Protein AF-A0A3M1JM83-F1 (afdb_monomer_lite)

Foldseek 3Di:
DDDDDDDDDDDDDPDDPDDDPDPVVVVVVVVVVVVVVVVVVVVVVVVVVVVVVVLVVVLVVLVVVLVVLVVVLVVCVVPPDPPVNVVSVVVNVVSVVVNVVSVPDDPPPPDDQAQKWKDFQVDQAIAGPPDPVVVVHPPVGIDIDRHPVVCVVVRHDYDCRRCVVAAQFKAFQVQLETARCPDPVVVVHDPVRIDTDRHPVVSVVVVHHYDPVRDDD

Structure (mmCIF, N/CA/C/O backbone):
data_AF-A0A3M1JM83-F1
#
_entry.id   AF-A0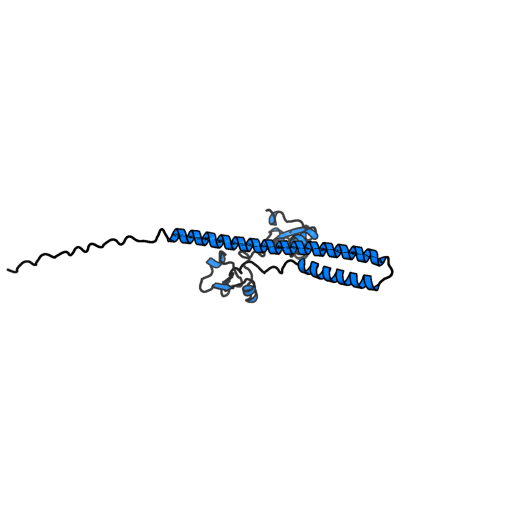A3M1JM83-F1
#
loop_
_atom_site.group_PDB
_atom_site.id
_atom_site.type_symbol
_atom_site.label_atom_id
_atom_site.label_alt_id
_atom_site.label_comp_id
_atom_site.label_asym_id
_atom_site.label_entity_id
_atom_site.label_seq_id
_atom_site.pdbx_PDB_ins_code
_atom_site.Cartn_x
_atom_site.Cartn_y
_atom_site.Cartn_z
_atom_site.occupancy
_atom_site.B_iso_or_equiv
_atom_site.auth_seq_id
_atom_site.auth_comp_id
_atom_site.auth_asym_id
_atom_site.auth_atom_id
_atom_site.pdbx_PDB_model_num
ATOM 1 N N . MET A 1 1 ? -45.322 28.839 86.457 1.00 51.72 1 MET A N 1
ATOM 2 C CA . MET A 1 1 ? -44.535 29.726 85.573 1.00 51.72 1 MET A CA 1
ATOM 3 C C . MET A 1 1 ? -43.182 29.073 85.366 1.00 51.72 1 MET A C 1
ATOM 5 O O . MET A 1 1 ? -42.484 28.872 86.350 1.00 51.72 1 MET A O 1
ATOM 9 N N . MET A 1 2 ? -42.870 28.627 84.147 1.00 46.47 2 MET A N 1
ATOM 10 C CA . MET A 1 2 ? -41.575 27.999 83.850 1.00 46.47 2 MET A CA 1
ATOM 11 C C . MET A 1 2 ? -40.547 29.071 83.463 1.00 46.47 2 MET A C 1
ATOM 13 O O . MET A 1 2 ? -40.934 30.045 82.812 1.00 46.47 2 MET A O 1
ATOM 17 N N . PRO A 1 3 ? -39.271 28.927 83.863 1.00 65.25 3 PRO A N 1
ATOM 18 C CA . PRO A 1 3 ? -38.228 29.872 83.485 1.00 65.25 3 PRO A CA 1
ATOM 19 C C . PRO A 1 3 ? -37.886 29.747 81.989 1.00 65.25 3 PRO A C 1
ATOM 21 O O . PRO A 1 3 ? -37.955 28.644 81.437 1.00 65.25 3 PRO A O 1
ATOM 24 N N . PRO A 1 4 ? -37.525 30.858 81.322 1.00 69.31 4 PRO A N 1
ATOM 25 C CA . PRO A 1 4 ? -37.139 30.836 79.918 1.00 69.31 4 PRO A CA 1
ATOM 26 C C . PRO A 1 4 ? -35.796 30.111 79.720 1.00 69.31 4 PRO A C 1
ATOM 28 O O . PRO A 1 4 ? -34.935 30.154 80.604 1.00 69.31 4 PRO A O 1
ATOM 31 N N . PRO A 1 5 ? -35.598 29.448 78.566 1.00 68.00 5 PRO A N 1
ATOM 32 C CA . PRO A 1 5 ? -34.363 28.734 78.275 1.00 68.00 5 PRO A CA 1
ATOM 33 C C . PRO A 1 5 ? -33.184 29.704 78.079 1.00 68.00 5 PRO A C 1
ATOM 35 O O . PRO A 1 5 ? -33.377 30.823 77.590 1.00 68.00 5 PRO A O 1
ATOM 38 N N . PRO A 1 6 ? -31.956 29.288 78.438 1.00 68.38 6 PRO A N 1
ATOM 39 C CA . PRO A 1 6 ? -30.770 30.119 78.285 1.00 68.38 6 PRO A CA 1
ATOM 40 C C . PRO A 1 6 ? -30.394 30.315 76.804 1.00 68.38 6 PRO A C 1
ATOM 42 O O . PRO A 1 6 ? -30.638 29.431 75.976 1.00 68.38 6 PRO A O 1
ATOM 45 N N . PRO A 1 7 ? -29.786 31.463 76.454 1.00 64.62 7 PRO A N 1
ATOM 46 C CA . PRO A 1 7 ? -29.432 31.792 75.078 1.00 64.62 7 PRO A CA 1
ATOM 47 C C . PRO A 1 7 ? -28.302 30.900 74.549 1.00 64.62 7 PRO A C 1
ATOM 49 O O . PRO A 1 7 ? -27.314 30.631 75.232 1.00 64.62 7 PRO A O 1
ATOM 52 N N . ALA A 1 8 ? -28.454 30.458 73.299 1.00 63.16 8 ALA A N 1
ATOM 53 C CA . ALA A 1 8 ? -27.506 29.591 72.614 1.00 63.16 8 ALA A CA 1
ATOM 54 C C . ALA A 1 8 ? -26.156 30.296 72.390 1.00 63.16 8 ALA A C 1
ATOM 56 O O . ALA A 1 8 ? -26.066 31.303 71.684 1.00 63.16 8 ALA A O 1
ATOM 57 N N . VAL A 1 9 ? -25.093 29.739 72.973 1.00 64.75 9 VAL A N 1
ATOM 58 C CA . VAL A 1 9 ? -23.713 30.193 72.771 1.00 64.75 9 VAL A CA 1
ATOM 59 C C . VAL A 1 9 ? -23.228 29.689 71.410 1.00 64.75 9 VAL A C 1
ATOM 61 O O . VAL A 1 9 ? -22.877 28.524 71.243 1.00 64.75 9 VAL A O 1
ATOM 64 N N . MET A 1 10 ? -23.224 30.577 70.417 1.00 58.12 10 MET A N 1
ATOM 65 C CA . MET A 1 10 ? -22.675 30.313 69.087 1.00 58.12 10 MET A CA 1
ATOM 66 C C . MET A 1 10 ? -21.140 30.364 69.132 1.00 58.12 10 MET A C 1
ATOM 68 O O . MET A 1 10 ? -20.544 31.441 69.099 1.00 58.12 10 MET A O 1
ATOM 72 N N . PHE A 1 11 ? -20.484 29.203 69.176 1.00 54.03 11 PHE A N 1
ATOM 73 C CA . PHE A 1 11 ? -19.041 29.098 68.948 1.00 54.03 11 PHE A CA 1
ATOM 74 C C . PHE A 1 11 ? -18.727 29.383 67.471 1.00 54.03 11 PHE A C 1
ATOM 76 O O . PHE A 1 11 ? -18.907 28.531 66.600 1.00 54.03 11 PHE A O 1
ATOM 83 N N . ARG A 1 12 ? -18.234 30.590 67.171 1.00 56.50 12 ARG A N 1
ATOM 84 C CA . ARG A 1 12 ? -17.643 30.909 65.864 1.00 56.50 12 ARG A CA 1
ATOM 85 C C . ARG A 1 12 ? -16.286 30.210 65.743 1.00 56.50 12 ARG A C 1
ATOM 87 O O . ARG A 1 12 ? -15.281 30.719 66.228 1.00 56.50 12 ARG A O 1
ATOM 94 N N . ARG A 1 13 ? -16.250 29.056 65.071 1.00 59.81 13 ARG A N 1
ATOM 95 C CA . ARG A 1 13 ? -15.006 28.503 64.515 1.00 59.81 13 ARG A CA 1
ATOM 96 C C . ARG A 1 13 ? -14.557 29.406 63.368 1.00 59.81 13 ARG A C 1
ATOM 98 O O . ARG A 1 13 ? -15.140 29.381 62.289 1.00 59.81 13 ARG A O 1
ATOM 105 N N . THR A 1 14 ? -13.524 30.203 63.603 1.00 59.56 14 THR A N 1
ATOM 106 C CA . THR A 1 14 ? -12.726 30.797 62.530 1.00 59.56 14 THR A CA 1
ATOM 107 C C . THR A 1 14 ? -11.948 29.672 61.857 1.00 59.56 14 THR A C 1
ATOM 109 O O . THR A 1 14 ? -10.966 29.177 62.405 1.00 59.56 14 THR A O 1
ATOM 112 N N . VAL A 1 15 ? -12.431 29.224 60.701 1.00 61.78 15 VAL A N 1
ATOM 113 C CA . VAL A 1 15 ? -11.684 28.344 59.802 1.00 61.78 15 VAL A CA 1
ATOM 114 C C . VAL A 1 15 ? -10.564 29.193 59.207 1.00 61.78 15 VAL A C 1
ATOM 116 O O . VAL A 1 15 ? -10.831 30.127 58.451 1.00 61.78 15 VAL A O 1
ATOM 119 N N . GLN A 1 16 ? -9.323 28.933 59.617 1.00 53.16 16 GLN A N 1
ATOM 120 C CA . GLN A 1 16 ? -8.157 29.478 58.932 1.00 53.16 16 GLN A CA 1
ATOM 121 C C . GLN A 1 16 ? -8.150 28.881 57.523 1.00 53.16 16 GLN A C 1
ATOM 123 O O . GLN A 1 16 ? -8.211 27.667 57.349 1.00 53.16 16 GLN A O 1
ATOM 128 N N . LYS A 1 17 ? -8.195 29.759 56.525 1.00 58.47 17 LYS A N 1
ATOM 129 C CA . LYS A 1 17 ? -8.164 29.416 55.109 1.00 58.47 17 LYS A CA 1
ATOM 130 C C . LYS A 1 17 ? -6.729 28.992 54.803 1.00 58.47 17 LYS A C 1
ATOM 132 O O . LYS A 1 17 ? -5.863 29.852 54.701 1.00 58.47 17 LYS A O 1
ATOM 137 N N . GLU A 1 18 ? -6.477 27.688 54.763 1.00 58.72 18 GLU A N 1
ATOM 138 C CA . GLU A 1 18 ? -5.214 27.142 54.267 1.00 58.72 18 GLU A CA 1
ATOM 139 C C . GLU A 1 18 ? -5.072 27.583 52.804 1.00 58.72 18 GLU A C 1
ATOM 141 O O . GLU A 1 18 ? -5.881 27.225 51.945 1.00 58.72 18 GLU A O 1
ATOM 146 N N . GLU A 1 19 ? -4.120 28.479 52.548 1.00 59.06 19 GLU A N 1
ATOM 147 C CA . GLU A 1 19 ? -3.751 28.904 51.202 1.00 59.06 19 GLU A CA 1
ATOM 148 C C . GLU A 1 19 ? -3.159 27.694 50.484 1.00 59.06 19 GLU A C 1
ATOM 150 O O . GLU A 1 19 ? -2.170 27.129 50.943 1.00 59.06 19 GLU A O 1
ATOM 155 N N . ALA A 1 20 ? -3.805 27.271 49.396 1.00 60.09 20 ALA A N 1
ATOM 156 C CA . ALA A 1 20 ? -3.363 26.158 48.571 1.00 60.09 20 ALA A CA 1
ATOM 157 C C . ALA A 1 20 ? -1.951 26.445 48.030 1.00 60.09 20 ALA A C 1
ATOM 159 O O . ALA A 1 20 ? -1.798 27.376 47.231 1.00 60.09 20 ALA A O 1
ATOM 160 N N . PRO A 1 21 ? -0.918 25.687 48.435 1.00 62.00 21 PRO A N 1
ATOM 161 C CA . PRO A 1 21 ? 0.329 25.674 47.699 1.00 62.00 21 PRO A CA 1
ATOM 162 C C . PRO A 1 21 ? 0.153 24.785 46.453 1.00 62.00 21 PRO A C 1
ATOM 164 O O . PRO A 1 21 ? -0.735 23.938 46.402 1.00 62.00 21 PRO A O 1
ATOM 167 N N . ASP A 1 22 ? 1.027 24.968 45.466 1.00 58.50 22 ASP A N 1
ATOM 168 C CA . ASP A 1 22 ? 1.372 23.965 44.439 1.00 58.50 22 ASP A CA 1
ATOM 169 C C . ASP A 1 22 ? 0.675 23.950 43.068 1.00 58.50 22 ASP A C 1
ATOM 171 O O . ASP A 1 22 ? 0.910 23.019 42.303 1.00 58.50 22 ASP A O 1
ATOM 175 N N . GLU A 1 23 ? -0.053 24.983 42.632 1.00 60.06 23 GLU A N 1
ATOM 176 C CA . GLU A 1 23 ? -0.463 25.029 41.206 1.00 60.06 23 GLU A CA 1
ATOM 177 C C . GLU A 1 23 ? 0.658 25.556 40.281 1.00 60.06 23 GLU A C 1
ATOM 179 O O . GLU A 1 23 ? 0.806 25.115 39.143 1.00 60.06 23 GLU A O 1
ATOM 184 N N . LEU A 1 24 ? 1.525 26.440 40.789 1.00 60.59 24 LEU A N 1
ATOM 185 C CA . LEU A 1 24 ? 2.611 27.056 40.010 1.00 60.59 24 LEU A CA 1
ATOM 186 C C . LEU A 1 24 ? 3.833 26.139 39.812 1.00 60.59 24 LEU A C 1
ATOM 188 O O . LEU A 1 24 ? 4.549 26.289 38.829 1.00 60.59 24 LEU A O 1
ATOM 192 N N . LEU A 1 25 ? 4.058 25.160 40.698 1.00 64.12 25 LEU A N 1
ATOM 193 C CA . LEU A 1 25 ? 5.182 24.218 40.579 1.00 64.12 25 LEU A CA 1
ATOM 194 C C . LEU A 1 25 ? 4.939 23.117 39.537 1.00 64.12 25 LEU A C 1
ATOM 196 O O . LEU A 1 25 ? 5.897 22.563 39.000 1.00 64.12 25 LEU A O 1
ATOM 200 N N . LEU A 1 26 ? 3.679 22.805 39.222 1.00 64.62 26 LEU A N 1
ATOM 201 C CA . LEU A 1 26 ? 3.345 21.743 38.269 1.00 64.62 26 LEU A CA 1
ATOM 202 C C . LEU A 1 26 ? 3.628 22.152 36.812 1.00 64.62 26 LEU A C 1
ATOM 204 O O . LEU A 1 26 ? 4.129 21.333 36.043 1.00 64.62 26 LEU A O 1
ATOM 208 N N . GLN A 1 27 ? 3.420 23.424 36.451 1.00 68.31 27 GLN A N 1
ATOM 209 C CA . GLN A 1 27 ? 3.673 23.921 35.087 1.00 68.31 27 GLN A CA 1
ATOM 210 C C . GLN A 1 27 ? 5.164 23.910 34.709 1.00 68.31 27 GLN A C 1
ATOM 212 O O . GLN A 1 27 ? 5.522 23.578 33.575 1.00 68.31 27 GLN A O 1
ATOM 217 N N . ASP A 1 28 ? 6.053 24.212 35.659 1.00 72.31 28 ASP A N 1
ATOM 218 C CA . ASP A 1 28 ? 7.495 24.185 35.405 1.00 72.31 28 ASP A CA 1
ATOM 219 C C . ASP A 1 28 ? 7.988 22.749 35.170 1.00 72.31 28 ASP A C 1
ATOM 221 O O . ASP A 1 28 ? 8.762 22.504 34.238 1.00 72.31 28 ASP A O 1
ATOM 225 N N . VAL A 1 29 ? 7.488 21.776 35.941 1.00 67.81 29 VAL A N 1
ATOM 226 C CA . VAL A 1 29 ? 7.860 20.356 35.806 1.00 67.81 29 VAL A CA 1
ATOM 227 C C . VAL A 1 29 ? 7.416 19.778 34.458 1.00 67.81 29 VAL A C 1
ATOM 229 O O . VAL A 1 29 ? 8.214 19.101 33.802 1.00 67.81 29 VAL A O 1
ATOM 232 N N . GLU A 1 30 ? 6.198 20.083 34.000 1.00 70.75 30 GLU A N 1
ATOM 233 C CA . GLU A 1 30 ? 5.698 19.641 32.688 1.00 70.75 30 GLU A CA 1
ATOM 234 C C . GLU A 1 30 ? 6.556 20.191 31.537 1.00 70.75 30 GLU A C 1
ATOM 236 O O . GLU A 1 30 ? 6.995 19.436 30.663 1.00 70.75 30 GLU A O 1
ATOM 241 N N . SER A 1 31 ? 6.917 21.478 31.584 1.00 75.44 31 SER A N 1
ATOM 242 C CA . SER A 1 31 ? 7.754 22.096 30.545 1.00 75.44 31 SER A CA 1
ATOM 243 C C . SER A 1 31 ? 9.180 21.516 30.489 1.00 75.44 31 SER A C 1
ATOM 245 O O . SER A 1 31 ? 9.785 21.406 29.413 1.00 75.44 31 SER A O 1
ATOM 247 N N . HIS A 1 32 ? 9.728 21.116 31.642 1.00 74.75 32 HIS A N 1
ATOM 248 C CA . HIS A 1 32 ? 11.035 20.470 31.737 1.00 74.75 32 HIS A CA 1
ATOM 249 C C . HIS A 1 32 ? 11.012 19.037 31.192 1.00 74.75 32 HIS A C 1
ATOM 251 O O . HIS A 1 32 ? 11.958 18.631 30.502 1.00 74.75 32 HIS A O 1
ATOM 257 N N . LEU A 1 33 ? 9.937 18.290 31.455 1.00 76.44 33 LEU A N 1
ATOM 258 C CA . LEU A 1 33 ? 9.738 16.946 30.913 1.00 76.44 33 LEU A CA 1
ATOM 259 C C . LEU A 1 33 ? 9.620 16.977 29.385 1.00 76.44 33 LEU A C 1
ATOM 261 O O . LEU A 1 33 ? 10.336 16.227 28.717 1.00 76.44 33 LEU A O 1
ATOM 265 N N . ASP A 1 34 ? 8.847 17.908 28.823 1.00 86.06 34 ASP A N 1
ATOM 266 C CA . ASP A 1 34 ? 8.696 18.053 27.369 1.00 86.06 34 ASP A CA 1
ATOM 267 C C . ASP A 1 34 ? 10.026 18.345 26.663 1.00 86.06 34 ASP A C 1
ATOM 269 O O . ASP A 1 34 ? 10.360 17.714 25.654 1.00 86.06 34 ASP A O 1
ATOM 273 N N . ARG A 1 35 ? 10.849 19.247 27.214 1.00 86.31 35 ARG A N 1
ATOM 274 C CA . ARG A 1 35 ? 12.187 19.531 26.660 1.00 86.31 35 ARG A CA 1
ATOM 275 C C . ARG A 1 35 ? 13.111 18.315 26.728 1.00 86.31 35 ARG A C 1
ATOM 277 O O . ARG A 1 35 ? 13.894 18.089 25.801 1.00 86.31 35 ARG A O 1
ATOM 284 N N . SER A 1 36 ? 13.034 17.536 27.807 1.00 89.62 36 SER A N 1
ATOM 285 C CA . SER A 1 36 ? 13.826 16.313 27.980 1.00 89.62 36 SER A CA 1
ATOM 286 C C . SER A 1 36 ? 13.433 15.241 26.958 1.00 89.62 36 SER A C 1
ATOM 288 O O . SER A 1 36 ? 14.296 14.705 26.256 1.00 89.62 36 SER A O 1
ATOM 290 N N . VAL A 1 37 ? 12.129 15.001 26.791 1.00 90.00 37 VAL A N 1
ATOM 291 C CA . VAL A 1 37 ? 11.585 14.049 25.811 1.00 90.00 37 VAL A CA 1
ATOM 292 C C . VAL A 1 37 ? 11.944 14.470 24.384 1.00 90.00 37 VAL A C 1
ATOM 294 O O . VAL A 1 37 ? 12.469 13.664 23.615 1.00 90.00 37 VAL A O 1
ATOM 297 N N . GLN A 1 38 ? 11.768 15.746 24.032 1.00 83.62 38 GLN A N 1
ATOM 298 C CA . GLN A 1 38 ? 12.147 16.259 22.709 1.00 83.62 38 GLN A CA 1
ATOM 299 C C . GLN A 1 38 ? 13.654 16.132 22.435 1.00 83.62 38 GLN A C 1
ATOM 301 O O . GLN A 1 38 ? 14.058 15.800 21.317 1.00 83.62 38 GLN A O 1
ATOM 306 N N . SER A 1 39 ? 14.497 16.357 23.448 1.00 90.12 39 SER A N 1
ATOM 307 C CA . SER A 1 39 ? 15.947 16.154 23.352 1.00 90.12 39 SER A CA 1
ATOM 308 C C . SER A 1 39 ? 16.304 14.685 23.094 1.00 90.12 39 SER A C 1
ATOM 310 O O . SER A 1 39 ? 17.137 14.401 22.228 1.00 90.12 39 SER A O 1
ATOM 312 N N . ALA A 1 40 ? 15.641 13.747 23.778 1.00 87.25 40 ALA A N 1
ATOM 313 C CA . ALA A 1 40 ? 15.825 12.312 23.564 1.00 87.25 40 ALA A CA 1
ATOM 314 C C . ALA A 1 40 ? 15.417 11.888 22.143 1.00 87.25 40 ALA A C 1
ATOM 316 O O . ALA A 1 40 ? 16.230 11.293 21.433 1.00 87.25 40 ALA A O 1
ATOM 317 N N . ILE A 1 41 ? 14.230 12.306 21.682 1.00 85.19 41 ILE A N 1
ATOM 318 C CA . ILE A 1 41 ? 13.743 12.045 20.315 1.00 85.19 41 ILE A CA 1
ATOM 319 C C . ILE A 1 41 ? 14.729 12.593 19.273 1.00 85.19 41 ILE A C 1
ATOM 321 O O . ILE A 1 41 ? 15.021 11.943 18.268 1.00 85.19 41 ILE A O 1
ATOM 325 N N . ARG A 1 42 ? 15.282 13.794 19.495 1.00 89.06 42 ARG A N 1
ATOM 326 C CA . ARG A 1 42 ? 16.268 14.392 18.581 1.00 89.06 42 ARG A CA 1
ATOM 327 C C . ARG A 1 42 ? 17.570 13.590 18.533 1.00 89.06 42 ARG A C 1
ATOM 329 O O . ARG A 1 42 ? 18.116 13.412 17.446 1.00 89.06 42 ARG A O 1
ATOM 336 N N . ARG A 1 43 ? 18.070 13.110 19.678 1.00 88.50 43 ARG A N 1
ATOM 337 C CA . ARG A 1 43 ? 19.274 12.258 19.739 1.00 88.50 43 ARG A CA 1
ATOM 338 C C . ARG A 1 43 ? 19.061 10.936 19.013 1.00 88.50 43 ARG A C 1
ATOM 340 O O . ARG A 1 43 ? 19.927 10.540 18.242 1.00 88.50 43 ARG A O 1
ATOM 347 N N . GLU A 1 44 ? 17.913 10.298 19.208 1.00 90.00 44 GLU A N 1
ATOM 348 C CA . GLU A 1 44 ? 17.569 9.047 18.530 1.00 90.00 44 GLU A CA 1
ATOM 349 C C . GLU A 1 44 ? 17.508 9.226 17.006 1.00 90.00 44 GLU A C 1
ATOM 351 O O . GLU A 1 44 ? 18.164 8.489 16.270 1.00 90.00 44 GLU A O 1
ATOM 356 N N . LYS A 1 45 ? 16.843 10.286 16.524 1.00 86.81 45 LYS A N 1
ATOM 357 C CA . LYS A 1 45 ? 16.827 10.630 15.091 1.00 86.81 45 LYS A CA 1
ATOM 358 C C . LYS A 1 45 ? 18.232 10.860 14.523 1.00 86.81 45 LYS A C 1
ATOM 360 O O . LYS A 1 45 ? 18.530 10.402 13.424 1.00 86.81 45 LYS A O 1
ATOM 365 N N . LEU A 1 46 ? 19.110 11.547 15.260 1.00 88.69 46 LEU A N 1
ATOM 366 C CA . LEU A 1 46 ? 20.500 11.758 14.837 1.00 88.69 46 LEU A CA 1
ATOM 367 C C . LEU A 1 46 ? 21.301 10.450 14.788 1.00 88.69 46 LEU A C 1
ATOM 369 O O . LEU A 1 46 ? 22.131 10.287 13.894 1.00 88.69 46 LEU A O 1
ATOM 373 N N . LEU A 1 47 ? 21.044 9.513 15.705 1.00 88.50 47 LEU A N 1
ATOM 374 C CA . LEU A 1 47 ? 21.667 8.190 15.674 1.00 88.50 47 LEU A CA 1
ATOM 375 C C . LEU A 1 47 ? 21.244 7.404 14.431 1.00 88.50 47 LEU A C 1
ATOM 377 O O . LEU A 1 47 ? 22.124 6.866 13.759 1.00 88.50 47 LEU A O 1
ATOM 381 N N . MET A 1 48 ? 19.956 7.409 14.075 1.00 81.75 48 MET A N 1
ATOM 382 C CA . MET A 1 48 ? 19.469 6.773 12.841 1.00 81.75 48 MET A CA 1
ATOM 383 C C . MET A 1 48 ? 20.138 7.367 11.595 1.00 81.75 48 MET A C 1
ATOM 385 O O . MET A 1 48 ? 20.749 6.636 10.821 1.00 81.75 48 MET A O 1
ATOM 389 N N . ILE A 1 49 ? 20.153 8.700 11.466 1.00 86.50 49 ILE A N 1
ATOM 390 C CA . ILE A 1 49 ? 20.824 9.388 10.346 1.00 86.50 49 ILE A CA 1
ATOM 391 C C . ILE A 1 49 ? 22.315 9.015 10.282 1.00 86.50 49 ILE A C 1
ATOM 393 O O . ILE A 1 49 ? 22.871 8.824 9.200 1.00 86.50 49 ILE A O 1
ATOM 397 N N . SER A 1 50 ? 22.982 8.890 11.435 1.00 89.69 50 SER A N 1
ATOM 398 C CA . SER A 1 50 ? 24.397 8.505 11.484 1.00 89.69 50 SER A CA 1
ATOM 399 C C . SER A 1 50 ? 24.644 7.060 11.034 1.00 89.69 50 SER A C 1
ATOM 401 O O . SER A 1 50 ? 25.680 6.788 10.426 1.00 89.69 50 SER A O 1
ATOM 403 N N . GLN A 1 51 ? 23.712 6.142 11.309 1.00 85.56 51 GLN A N 1
ATOM 404 C CA . GLN A 1 51 ? 23.788 4.751 10.858 1.00 85.56 51 GLN A CA 1
ATOM 405 C C . GLN A 1 51 ? 23.576 4.662 9.346 1.00 85.56 51 GLN A C 1
ATOM 407 O O . GLN A 1 51 ? 24.393 4.040 8.665 1.00 85.56 51 GLN A O 1
ATOM 412 N N . ASP A 1 52 ? 22.571 5.364 8.821 1.00 84.38 52 ASP A N 1
ATOM 413 C CA . ASP A 1 52 ? 22.292 5.421 7.382 1.00 84.38 52 ASP A CA 1
ATOM 414 C C . ASP A 1 52 ? 23.478 6.008 6.605 1.00 84.38 52 ASP A C 1
ATOM 416 O O . ASP A 1 52 ? 23.900 5.466 5.580 1.00 84.38 52 ASP A O 1
ATOM 420 N N . LEU A 1 53 ? 24.092 7.077 7.127 1.00 88.69 53 LEU A N 1
ATOM 421 C CA . LEU A 1 53 ? 25.271 7.681 6.508 1.00 88.69 53 LEU A CA 1
ATOM 422 C C . LEU A 1 53 ? 26.471 6.722 6.497 1.00 88.69 53 LEU A C 1
ATOM 424 O O . LEU A 1 53 ? 27.152 6.613 5.478 1.00 88.69 53 LEU A O 1
ATOM 428 N N . ARG A 1 54 ? 26.723 5.996 7.596 1.00 89.38 54 ARG A N 1
ATOM 429 C CA . ARG A 1 54 ? 27.791 4.979 7.650 1.00 89.38 54 ARG A CA 1
ATOM 430 C C . ARG A 1 54 ? 27.549 3.855 6.645 1.00 89.38 54 ARG A C 1
ATOM 432 O O . ARG A 1 54 ? 28.490 3.462 5.959 1.00 89.38 54 ARG A O 1
ATOM 439 N N . ALA A 1 55 ? 26.310 3.379 6.522 1.00 84.19 55 ALA A N 1
ATOM 440 C CA . ALA A 1 55 ? 25.945 2.364 5.536 1.00 84.19 55 ALA A CA 1
ATOM 441 C C . ALA A 1 55 ? 26.162 2.869 4.099 1.00 84.19 55 ALA A C 1
ATOM 443 O O . ALA A 1 55 ? 26.732 2.158 3.271 1.00 84.19 55 ALA A O 1
ATOM 444 N N . SER A 1 56 ? 25.796 4.123 3.813 1.00 83.31 56 SER A N 1
ATOM 445 C CA . SER A 1 56 ? 26.015 4.743 2.500 1.00 83.31 56 SER A CA 1
ATOM 446 C C . SER A 1 56 ? 27.501 4.912 2.157 1.00 83.31 56 SER A C 1
ATOM 448 O O . SER A 1 56 ? 27.892 4.716 1.001 1.00 83.31 56 SER A O 1
ATOM 450 N N . ILE A 1 57 ? 28.336 5.284 3.132 1.00 89.62 57 ILE A N 1
ATOM 451 C CA . ILE A 1 57 ? 29.791 5.392 2.943 1.00 89.62 57 ILE A CA 1
ATOM 452 C C . ILE A 1 57 ? 30.379 4.006 2.659 1.00 89.62 57 ILE A C 1
ATOM 454 O O . ILE A 1 57 ? 31.023 3.831 1.626 1.00 89.62 57 ILE A O 1
ATOM 458 N N . ALA A 1 58 ? 30.063 3.005 3.489 1.00 87.81 58 ALA A N 1
ATOM 459 C CA . ALA A 1 58 ? 30.527 1.630 3.298 1.00 87.81 58 ALA A CA 1
ATOM 460 C C . ALA A 1 58 ? 30.112 1.064 1.927 1.00 87.81 58 ALA A C 1
ATOM 462 O O . ALA A 1 58 ? 30.911 0.436 1.232 1.00 87.81 58 ALA A O 1
ATOM 463 N N . LEU A 1 59 ? 28.880 1.339 1.483 1.00 85.19 59 LEU A N 1
ATOM 464 C CA . LEU A 1 59 ? 28.398 0.940 0.159 1.00 85.19 59 LEU A CA 1
ATOM 465 C C . LEU A 1 59 ? 29.218 1.571 -0.975 1.00 85.19 59 LEU A C 1
ATOM 467 O O . LEU A 1 59 ? 29.459 0.937 -2.004 1.00 85.19 59 LEU A O 1
ATOM 471 N N . THR A 1 60 ? 29.643 2.820 -0.798 1.00 89.81 60 THR A N 1
ATOM 472 C CA . THR A 1 60 ? 30.469 3.531 -1.780 1.00 89.81 60 THR A CA 1
ATOM 473 C C . THR A 1 60 ? 31.877 2.944 -1.838 1.00 89.81 60 THR A C 1
ATOM 475 O O . THR A 1 60 ? 32.379 2.691 -2.934 1.00 89.81 60 THR A O 1
ATOM 478 N N . GLU A 1 61 ? 32.479 2.650 -0.686 1.00 92.62 61 GLU A N 1
ATOM 479 C CA . GLU A 1 61 ? 33.793 1.999 -0.588 1.00 92.62 61 GLU A CA 1
ATOM 480 C C . GLU A 1 61 ? 33.780 0.603 -1.231 1.00 92.62 61 GLU A C 1
ATOM 482 O O . GLU A 1 61 ? 34.645 0.293 -2.050 1.00 92.62 61 GLU A O 1
ATOM 487 N N . MET A 1 62 ? 32.745 -0.207 -0.977 1.00 87.06 62 MET A N 1
ATOM 488 C CA . MET A 1 62 ? 32.595 -1.524 -1.614 1.00 87.06 62 MET A CA 1
ATOM 489 C C . MET A 1 62 ? 32.450 -1.437 -3.139 1.00 87.06 62 MET A C 1
ATOM 491 O O . MET A 1 62 ? 33.010 -2.258 -3.869 1.00 87.06 62 MET A O 1
ATOM 495 N N . LYS A 1 63 ? 31.724 -0.434 -3.654 1.00 87.81 63 LYS A N 1
ATOM 496 C CA . LYS A 1 63 ? 31.614 -0.201 -5.105 1.00 87.81 63 LYS A CA 1
ATOM 497 C C . LYS A 1 63 ? 32.956 0.196 -5.722 1.00 87.81 63 LYS A C 1
ATOM 499 O O . LYS A 1 63 ? 33.272 -0.273 -6.817 1.00 87.81 63 LYS A O 1
ATOM 504 N N . GLN A 1 64 ? 33.733 1.036 -5.038 1.00 93.81 64 GLN A N 1
ATOM 505 C CA . GLN A 1 64 ? 35.072 1.426 -5.484 1.00 93.81 64 GLN A CA 1
ATOM 506 C C . GLN A 1 64 ? 36.029 0.228 -5.500 1.00 93.81 64 GLN A C 1
ATOM 508 O O . GLN A 1 64 ? 36.717 0.025 -6.501 1.00 93.81 64 GLN A O 1
ATOM 513 N N . GLU A 1 65 ? 36.016 -0.609 -4.459 1.00 92.25 65 GLU A N 1
ATOM 514 C CA . GLU A 1 65 ? 36.869 -1.801 -4.405 1.00 92.25 65 GLU A CA 1
ATOM 515 C C . GLU A 1 65 ? 36.502 -2.818 -5.491 1.00 92.25 65 GLU A C 1
ATOM 517 O O . GLU A 1 65 ? 37.377 -3.316 -6.199 1.00 92.25 65 GLU A O 1
ATOM 522 N N . ARG A 1 66 ? 35.204 -3.043 -5.738 1.00 88.88 66 ARG A N 1
ATOM 523 C CA . ARG A 1 66 ? 34.746 -3.871 -6.866 1.00 88.88 66 ARG A CA 1
ATOM 524 C C . ARG A 1 66 ? 35.282 -3.360 -8.207 1.00 88.88 66 ARG A C 1
ATOM 526 O O . ARG A 1 66 ? 35.680 -4.161 -9.050 1.00 88.88 66 ARG A O 1
ATOM 533 N N . PHE A 1 67 ? 35.281 -2.044 -8.425 1.00 91.69 67 PHE A N 1
ATOM 534 C CA . PHE A 1 67 ? 35.820 -1.454 -9.652 1.00 91.69 67 PHE A CA 1
ATOM 535 C C . PHE A 1 67 ? 37.337 -1.675 -9.768 1.00 91.69 67 PHE A C 1
ATOM 537 O O . PHE A 1 67 ? 37.816 -2.053 -10.838 1.00 91.69 67 PHE A O 1
ATOM 544 N N . ARG A 1 68 ? 38.079 -1.519 -8.662 1.00 93.38 68 ARG A N 1
ATOM 545 C CA . ARG A 1 68 ? 39.527 -1.779 -8.592 1.00 93.38 68 ARG A CA 1
ATOM 546 C C . ARG A 1 68 ? 39.865 -3.230 -8.950 1.00 93.38 68 ARG A C 1
ATOM 548 O O . ARG A 1 68 ? 40.727 -3.458 -9.798 1.00 93.38 68 ARG A O 1
ATOM 555 N N . LEU A 1 69 ? 39.141 -4.192 -8.375 1.00 87.19 69 LEU A N 1
ATOM 556 C CA . LEU A 1 69 ? 39.324 -5.620 -8.657 1.00 87.19 69 LEU A CA 1
ATOM 557 C C . LEU A 1 69 ? 38.979 -5.978 -10.109 1.00 87.19 69 LEU A C 1
ATOM 559 O O . LEU A 1 69 ? 39.680 -6.775 -10.728 1.00 87.19 69 LEU A O 1
ATOM 563 N N . MET A 1 70 ? 37.939 -5.369 -10.691 1.00 79.25 70 MET A N 1
ATOM 564 C CA . MET A 1 70 ? 37.588 -5.572 -12.105 1.00 79.25 70 MET A CA 1
ATOM 565 C C . MET A 1 70 ? 38.675 -5.055 -13.064 1.00 79.25 70 MET A C 1
ATOM 567 O O . MET A 1 70 ? 38.963 -5.699 -14.079 1.00 79.25 70 MET A O 1
ATOM 571 N N . ASP A 1 71 ? 39.309 -3.924 -12.746 1.00 91.75 71 ASP A N 1
ATOM 572 C CA . ASP A 1 71 ? 40.445 -3.387 -13.508 1.00 91.75 71 ASP A CA 1
ATOM 573 C C . ASP A 1 71 ? 41.692 -4.289 -13.384 1.00 91.75 71 ASP A C 1
ATOM 575 O O . ASP A 1 71 ? 42.337 -4.620 -14.383 1.00 91.75 71 ASP A O 1
ATOM 579 N N . GLU A 1 72 ? 41.998 -4.783 -12.180 1.00 85.75 72 GLU A N 1
ATOM 580 C CA . GLU A 1 72 ? 43.098 -5.732 -11.945 1.00 85.75 72 GLU A CA 1
ATOM 581 C C . GLU A 1 72 ? 42.872 -7.084 -12.643 1.00 85.75 72 GLU A C 1
ATOM 583 O O . GLU A 1 72 ? 43.768 -7.599 -13.323 1.00 85.75 72 GLU A O 1
ATOM 588 N N . ALA A 1 73 ? 41.655 -7.627 -12.579 1.00 77.81 73 ALA A N 1
ATOM 589 C CA . ALA A 1 73 ? 41.260 -8.835 -13.303 1.00 77.81 73 ALA A CA 1
ATOM 590 C C . ALA A 1 73 ? 41.411 -8.665 -14.827 1.00 77.81 73 ALA A C 1
ATOM 592 O O . ALA A 1 73 ? 41.846 -9.581 -15.530 1.00 77.81 73 ALA A O 1
ATOM 593 N N . SER A 1 74 ? 41.111 -7.473 -15.349 1.00 85.06 74 SER A N 1
ATOM 594 C CA . SER A 1 74 ? 41.276 -7.157 -16.773 1.00 85.06 74 SER A CA 1
ATOM 595 C C . SER A 1 74 ? 42.751 -7.114 -17.191 1.00 85.06 74 SER A C 1
ATOM 597 O O . SER A 1 74 ? 43.103 -7.620 -18.259 1.00 85.06 74 SER A O 1
ATOM 599 N N . LYS A 1 75 ? 43.633 -6.578 -16.336 1.00 85.00 75 LYS A N 1
ATOM 600 C CA . LYS A 1 75 ? 45.091 -6.548 -16.567 1.00 85.00 75 LYS A CA 1
ATOM 601 C C . LYS A 1 75 ? 45.726 -7.935 -16.469 1.00 85.00 75 LYS A C 1
ATOM 603 O O . LYS A 1 75 ? 46.627 -8.256 -17.241 1.00 85.00 75 LYS A O 1
ATOM 608 N N . THR A 1 76 ? 45.264 -8.765 -15.538 1.00 71.75 76 THR A N 1
ATOM 609 C CA . THR A 1 76 ? 45.789 -10.125 -15.320 1.00 71.75 76 THR A CA 1
ATOM 610 C C . THR A 1 76 ? 45.318 -11.109 -16.389 1.00 71.75 76 THR A C 1
ATOM 612 O O . THR A 1 76 ? 46.077 -12.001 -16.756 1.00 71.75 76 THR A O 1
ATOM 615 N N . ARG A 1 77 ? 44.143 -10.888 -17.001 1.00 66.56 77 ARG A N 1
ATOM 616 C CA . ARG A 1 77 ? 43.687 -11.638 -18.188 1.00 66.56 77 ARG A CA 1
ATOM 617 C C . ARG A 1 77 ? 44.669 -11.565 -19.368 1.00 66.56 77 ARG A C 1
ATOM 619 O O . ARG A 1 77 ? 44.684 -12.474 -20.188 1.00 66.56 77 ARG A O 1
ATOM 626 N N . GLN A 1 78 ? 45.490 -10.514 -19.452 1.00 66.31 78 GLN A N 1
ATOM 627 C CA . GLN A 1 78 ? 46.522 -10.361 -20.487 1.00 66.31 78 GLN A CA 1
ATOM 628 C C . GLN A 1 78 ? 47.861 -11.036 -20.133 1.00 66.31 78 GLN A C 1
ATOM 630 O O . GLN A 1 78 ? 48.756 -11.071 -20.973 1.00 66.31 78 GLN A O 1
ATOM 635 N N . LYS A 1 79 ? 48.026 -11.550 -18.905 1.00 59.44 79 LYS A N 1
ATOM 636 C CA . LYS A 1 79 ? 49.274 -12.142 -18.399 1.00 59.44 79 LYS A CA 1
ATOM 637 C C . LYS A 1 79 ? 49.007 -13.538 -17.830 1.00 59.44 79 LYS A C 1
ATOM 639 O O . LYS A 1 79 ? 48.823 -13.656 -16.627 1.00 59.44 79 LYS A O 1
ATOM 644 N N . ASP A 1 80 ? 48.947 -14.551 -18.698 1.00 59.50 80 ASP A N 1
ATOM 645 C CA . ASP A 1 80 ? 49.101 -16.021 -18.538 1.00 59.50 80 ASP A CA 1
ATOM 646 C C . ASP A 1 80 ? 49.004 -16.714 -17.148 1.00 59.50 80 ASP A C 1
ATOM 648 O O . ASP A 1 80 ? 49.557 -17.797 -16.961 1.00 59.50 80 ASP A O 1
ATOM 652 N N . SER A 1 81 ? 48.272 -16.185 -16.163 1.00 67.19 81 SER A N 1
ATOM 653 C CA . SER A 1 81 ? 48.062 -16.819 -14.851 1.00 67.19 81 SER A CA 1
ATOM 654 C C . SER A 1 81 ? 46.569 -17.041 -14.577 1.00 67.19 81 SER A C 1
ATOM 656 O O . SER A 1 81 ? 45.926 -16.265 -13.859 1.00 67.19 81 SER A O 1
ATOM 658 N N . PRO A 1 82 ? 45.986 -18.127 -15.125 1.00 75.75 82 PRO A N 1
ATOM 659 C CA . PRO A 1 82 ? 44.573 -18.470 -14.949 1.00 75.75 82 PRO A CA 1
ATOM 660 C C . PRO A 1 82 ? 44.158 -18.652 -13.482 1.00 75.75 82 PRO A C 1
ATOM 662 O O . PRO A 1 82 ? 43.002 -18.419 -13.128 1.00 75.75 82 PRO A O 1
ATOM 665 N N . ALA A 1 83 ? 45.094 -19.061 -12.619 1.00 77.25 83 ALA A N 1
ATOM 666 C CA . ALA A 1 83 ? 44.837 -19.282 -11.198 1.00 77.25 83 ALA A CA 1
ATOM 667 C C . ALA A 1 83 ? 44.541 -17.970 -10.456 1.00 77.25 83 ALA A C 1
ATOM 669 O O . ALA A 1 83 ? 43.598 -17.910 -9.672 1.00 77.25 83 ALA A O 1
ATOM 670 N N . HIS A 1 84 ? 45.298 -16.909 -10.746 1.00 76.56 84 HIS A N 1
ATOM 671 C CA . HIS A 1 84 ? 45.111 -15.612 -10.100 1.00 76.56 84 HIS A CA 1
ATOM 672 C C . HIS A 1 84 ? 43.798 -14.940 -10.537 1.00 76.56 84 HIS A C 1
ATOM 674 O O . HIS A 1 84 ? 43.059 -14.426 -9.700 1.00 76.56 84 HIS A O 1
ATOM 680 N N . TYR A 1 85 ? 43.443 -15.051 -11.823 1.00 75.81 85 TYR A N 1
ATOM 681 C CA . TYR A 1 85 ? 42.160 -14.569 -12.346 1.00 75.81 85 TYR A CA 1
ATOM 682 C C . TYR A 1 85 ? 40.955 -15.255 -11.680 1.00 75.81 85 TYR A C 1
ATOM 684 O O . TYR A 1 85 ? 39.977 -14.596 -11.329 1.00 75.81 85 TYR A O 1
ATOM 692 N N . LYS A 1 86 ? 41.031 -16.573 -11.452 1.00 83.88 86 LYS A N 1
ATOM 693 C CA . LYS A 1 86 ? 39.963 -17.325 -10.775 1.00 83.88 86 LYS A CA 1
ATOM 694 C C . LYS A 1 86 ? 39.753 -16.864 -9.328 1.00 83.88 86 LYS A C 1
ATOM 696 O O . LYS A 1 86 ? 38.609 -16.769 -8.894 1.00 83.88 86 LYS A O 1
ATOM 701 N N . THR A 1 87 ? 40.827 -16.556 -8.600 1.00 86.69 87 THR A N 1
ATOM 702 C CA . THR A 1 87 ? 40.731 -16.008 -7.237 1.00 86.69 87 THR A CA 1
ATOM 703 C C . THR A 1 87 ? 40.058 -14.635 -7.234 1.00 86.69 87 THR A C 1
ATOM 705 O O . THR A 1 87 ? 39.112 -14.437 -6.477 1.00 86.69 87 THR A O 1
ATOM 708 N N . LEU A 1 88 ? 40.460 -13.735 -8.140 1.00 80.56 88 LEU A N 1
ATOM 709 C CA . LEU A 1 88 ? 39.854 -12.402 -8.266 1.00 80.56 88 LEU A CA 1
ATOM 710 C C . LEU A 1 88 ? 38.355 -12.469 -8.594 1.00 80.56 88 LEU A C 1
ATOM 712 O O . LEU A 1 88 ? 37.563 -11.725 -8.021 1.00 80.56 88 LEU A O 1
ATOM 716 N N . LEU A 1 89 ? 37.939 -13.384 -9.478 1.00 80.69 89 LEU A N 1
ATOM 717 C CA . LEU A 1 89 ? 36.517 -13.569 -9.785 1.00 80.69 89 LEU A CA 1
ATOM 718 C C . LEU A 1 89 ? 35.705 -13.997 -8.559 1.00 80.69 89 LEU A C 1
ATOM 720 O O . LEU A 1 89 ? 34.609 -13.479 -8.358 1.00 80.69 89 LEU A O 1
ATOM 724 N N . ASN A 1 90 ? 36.230 -14.900 -7.729 1.00 87.50 90 ASN A N 1
ATOM 725 C CA . ASN A 1 90 ? 35.533 -15.339 -6.518 1.00 87.50 90 ASN A CA 1
ATOM 726 C C . ASN A 1 90 ? 35.352 -14.193 -5.509 1.00 87.50 90 ASN A C 1
ATOM 728 O O . ASN A 1 90 ? 34.284 -14.077 -4.911 1.00 87.50 90 ASN A O 1
ATOM 732 N N . GLU A 1 91 ? 36.354 -13.323 -5.350 1.00 89.06 91 GLU A N 1
ATOM 733 C CA . GLU A 1 91 ? 36.236 -12.129 -4.501 1.00 89.06 91 GLU A CA 1
ATOM 734 C C . GLU A 1 91 ? 35.189 -11.148 -5.051 1.00 89.06 91 GLU A C 1
ATOM 736 O O . GLU A 1 91 ? 34.349 -10.650 -4.300 1.00 89.06 91 GLU A O 1
ATOM 741 N N . ILE A 1 92 ? 35.162 -10.938 -6.374 1.00 84.19 92 ILE A N 1
ATOM 742 C CA . ILE A 1 92 ? 34.153 -10.097 -7.037 1.00 84.19 92 ILE A CA 1
ATOM 743 C C . ILE A 1 92 ? 32.734 -10.648 -6.822 1.00 84.19 92 ILE A C 1
ATOM 745 O O . ILE A 1 92 ? 31.824 -9.864 -6.539 1.00 84.19 92 ILE A O 1
ATOM 749 N N . PHE A 1 93 ? 32.533 -11.965 -6.934 1.00 87.56 93 PHE A N 1
ATOM 750 C CA . PHE A 1 93 ? 31.231 -12.595 -6.683 1.00 87.56 93 PHE A CA 1
ATOM 751 C C . PHE A 1 93 ? 30.798 -12.459 -5.220 1.00 87.56 93 PHE A C 1
ATOM 753 O O . PHE A 1 93 ? 29.661 -12.077 -4.963 1.00 87.56 93 PHE A O 1
ATOM 760 N N . SER A 1 94 ? 31.712 -12.643 -4.263 1.00 90.12 94 SER A N 1
ATOM 761 C CA . SER A 1 94 ? 31.387 -12.448 -2.845 1.00 90.12 94 SER A CA 1
ATOM 762 C C . SER A 1 94 ? 30.971 -11.005 -2.528 1.00 90.12 94 SER A C 1
ATOM 764 O O . SER A 1 94 ? 30.081 -10.795 -1.707 1.00 90.12 94 SER A O 1
ATOM 766 N N . ILE A 1 95 ? 31.590 -10.005 -3.167 1.00 82.50 95 ILE A N 1
ATOM 767 C CA . ILE A 1 95 ? 31.194 -8.595 -3.006 1.00 82.50 95 ILE A CA 1
ATOM 768 C C . ILE A 1 95 ? 29.827 -8.339 -3.651 1.00 82.50 95 ILE A C 1
ATOM 770 O O . ILE A 1 95 ? 29.022 -7.589 -3.103 1.00 82.50 95 ILE A O 1
ATOM 774 N N . LEU A 1 96 ? 29.552 -8.948 -4.807 1.00 82.06 96 LEU A N 1
ATOM 775 C CA . LEU A 1 96 ? 28.256 -8.856 -5.482 1.00 82.06 96 LEU A CA 1
ATOM 776 C C . LEU A 1 96 ? 27.110 -9.364 -4.602 1.00 82.06 96 LEU A C 1
ATOM 778 O O . LEU A 1 96 ? 26.132 -8.636 -4.445 1.00 82.06 96 LEU A O 1
ATOM 782 N N . ASP A 1 97 ? 27.272 -10.528 -3.971 1.00 85.25 97 ASP A N 1
ATOM 783 C CA . ASP A 1 97 ? 26.260 -11.103 -3.075 1.00 85.25 97 ASP A CA 1
ATOM 784 C C . ASP A 1 97 ? 25.961 -10.175 -1.882 1.00 85.25 97 ASP A C 1
ATOM 786 O O . ASP A 1 97 ? 24.804 -9.966 -1.512 1.00 85.25 97 ASP A O 1
ATOM 790 N N . ILE A 1 98 ? 26.996 -9.548 -1.308 1.00 83.50 98 ILE A N 1
ATOM 791 C CA . ILE A 1 98 ? 26.843 -8.579 -0.210 1.00 83.50 98 ILE A CA 1
ATOM 792 C C . ILE A 1 98 ? 26.146 -7.302 -0.696 1.00 83.50 98 ILE A C 1
ATOM 794 O O . ILE A 1 98 ? 25.251 -6.790 -0.024 1.00 83.50 98 ILE A O 1
ATOM 798 N N . LEU A 1 99 ? 26.533 -6.774 -1.861 1.00 78.38 99 LEU A N 1
ATOM 799 C CA . LEU A 1 99 ? 25.911 -5.580 -2.439 1.00 78.38 99 LEU A CA 1
ATOM 800 C C . LEU A 1 99 ? 24.434 -5.812 -2.769 1.00 78.38 99 LEU A C 1
ATOM 802 O O . LEU A 1 99 ? 23.626 -4.906 -2.573 1.00 78.38 99 LEU A O 1
ATOM 806 N N . GLU A 1 100 ? 24.081 -7.001 -3.251 1.00 85.88 100 GLU A N 1
ATOM 807 C CA . GLU A 1 100 ? 22.696 -7.375 -3.527 1.00 85.88 100 GLU A CA 1
ATOM 808 C C . GLU A 1 100 ? 21.893 -7.500 -2.228 1.00 85.88 100 GLU A C 1
ATOM 810 O O . GLU A 1 100 ? 20.833 -6.885 -2.118 1.00 85.88 100 GLU A O 1
ATOM 815 N N . ALA A 1 101 ? 22.446 -8.145 -1.195 1.00 80.12 101 ALA A N 1
ATOM 816 C CA . ALA A 1 101 ? 21.825 -8.220 0.130 1.00 80.12 101 ALA A CA 1
ATOM 817 C C . ALA A 1 101 ? 21.605 -6.840 0.782 1.00 80.12 101 ALA A C 1
ATOM 819 O O . ALA A 1 101 ? 20.600 -6.636 1.459 1.00 80.12 101 ALA A O 1
ATOM 820 N N . LEU A 1 102 ? 22.510 -5.879 0.563 1.00 76.75 102 LEU A N 1
ATOM 821 C CA . LEU A 1 102 ? 22.364 -4.495 1.040 1.00 76.75 102 LEU A CA 1
ATOM 822 C C . LEU A 1 102 ? 21.439 -3.642 0.160 1.00 76.75 102 LEU A C 1
ATOM 824 O O . LEU A 1 102 ? 20.909 -2.634 0.625 1.00 76.75 102 LEU A O 1
ATOM 828 N N . SER A 1 103 ? 21.278 -4.010 -1.113 1.00 80.44 103 SER A N 1
ATOM 829 C CA . SER A 1 103 ? 20.352 -3.357 -2.043 1.00 80.44 103 SER A CA 1
ATOM 830 C C . SER A 1 103 ? 18.923 -3.866 -1.895 1.00 80.44 103 SER A C 1
ATOM 832 O O . SER A 1 103 ? 17.995 -3.190 -2.350 1.00 80.44 103 SER A O 1
ATOM 834 N N . MET A 1 104 ? 18.725 -5.044 -1.301 1.00 72.69 104 MET A N 1
ATOM 835 C CA . MET A 1 104 ? 17.394 -5.469 -0.910 1.00 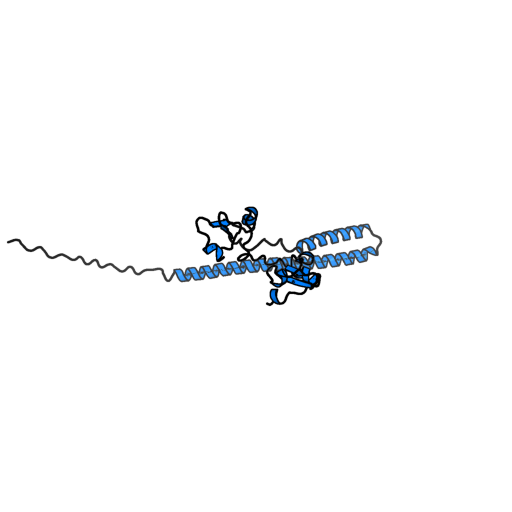72.69 104 MET A CA 1
ATOM 836 C C . MET A 1 104 ? 16.863 -4.454 0.106 1.00 72.69 104 MET A C 1
ATOM 838 O O . MET A 1 104 ? 17.540 -4.178 1.100 1.00 72.69 104 MET A O 1
ATOM 842 N N . PRO A 1 105 ? 15.672 -3.866 -0.123 1.00 59.88 105 PRO A N 1
ATOM 843 C CA . PRO A 1 105 ? 15.056 -3.047 0.903 1.00 59.88 105 PRO A CA 1
ATOM 844 C C . PRO A 1 105 ? 14.981 -3.896 2.177 1.00 59.88 105 PRO A C 1
ATOM 846 O O . PRO A 1 105 ? 14.691 -5.096 2.065 1.00 59.88 105 PRO A O 1
ATOM 849 N N . PRO A 1 106 ? 15.241 -3.319 3.368 1.00 59.22 106 PRO A N 1
ATOM 850 C CA . PRO A 1 106 ? 15.009 -4.047 4.607 1.00 59.22 106 PRO A CA 1
ATOM 851 C C . PRO A 1 106 ? 13.608 -4.658 4.508 1.00 59.22 106 PRO A C 1
ATOM 853 O O . PRO A 1 106 ? 12.717 -3.968 3.988 1.00 59.22 106 PRO A O 1
ATOM 856 N N . PRO A 1 107 ? 13.417 -5.937 4.902 1.00 51.16 107 PRO A N 1
ATOM 857 C CA . PRO A 1 107 ? 12.108 -6.574 4.835 1.00 51.16 107 PRO A CA 1
ATOM 858 C C . PRO A 1 107 ? 11.135 -5.576 5.433 1.00 51.16 107 PRO A C 1
ATOM 860 O O . PRO A 1 107 ? 11.355 -5.130 6.564 1.00 51.16 107 PRO A O 1
ATOM 863 N N . LYS A 1 108 ? 10.186 -5.102 4.610 1.00 45.81 108 LYS A N 1
ATOM 864 C CA . LYS A 1 108 ? 9.246 -4.064 5.024 1.00 45.81 108 LYS A CA 1
ATOM 865 C C . LYS A 1 108 ? 8.702 -4.556 6.349 1.00 45.81 108 LYS A C 1
ATOM 867 O O . LYS A 1 108 ? 8.127 -5.635 6.400 1.00 45.81 108 LYS A O 1
ATOM 872 N N . LYS A 1 109 ? 9.018 -3.840 7.427 1.00 43.66 109 LYS A N 1
ATOM 873 C CA . LYS A 1 109 ? 8.471 -4.134 8.741 1.00 43.66 109 LYS A CA 1
ATOM 874 C C . LYS A 1 109 ? 6.978 -3.969 8.522 1.00 43.66 109 LYS A C 1
ATOM 876 O O . LYS A 1 109 ? 6.547 -2.850 8.255 1.00 43.66 109 LYS A O 1
ATOM 881 N N . ASP A 1 110 ? 6.273 -5.089 8.409 1.00 43.91 110 ASP A N 1
ATOM 882 C CA . ASP A 1 110 ? 4.899 -5.097 7.947 1.00 43.91 110 ASP A CA 1
ATOM 883 C C . ASP A 1 110 ? 4.104 -4.130 8.816 1.00 43.91 110 ASP A C 1
ATOM 885 O O . ASP A 1 110 ? 3.942 -4.359 10.012 1.00 43.91 110 ASP A O 1
ATOM 889 N N . SER A 1 111 ? 3.615 -3.072 8.167 1.00 46.84 111 SER A N 1
ATOM 890 C CA . SER A 1 111 ? 2.545 -2.175 8.598 1.00 46.84 111 SER A CA 1
ATOM 891 C C . SER A 1 111 ? 2.737 -1.377 9.895 1.00 46.84 111 SER A C 1
ATOM 893 O O . SER A 1 111 ? 3.339 -1.794 10.881 1.00 46.84 111 SER A O 1
ATOM 895 N N . ASP A 1 112 ? 2.148 -0.185 9.866 1.00 51.50 112 ASP A N 1
ATOM 896 C CA . ASP A 1 112 ? 1.706 0.580 11.027 1.00 51.50 112 ASP A CA 1
ATOM 897 C C . ASP A 1 112 ? 1.158 -0.310 12.160 1.00 51.50 112 ASP A C 1
ATOM 899 O O . ASP A 1 112 ? 0.682 -1.417 11.888 1.00 51.50 112 ASP A O 1
ATOM 903 N N . PRO A 1 113 ? 1.194 0.151 13.430 1.00 53.84 113 PRO A N 1
ATOM 904 C CA . PRO A 1 113 ? 0.620 -0.583 14.557 1.00 53.84 113 PRO A CA 1
ATOM 905 C C . PRO A 1 113 ? -0.760 -1.101 14.166 1.00 53.84 113 PRO A C 1
ATOM 907 O O . PRO A 1 113 ? -1.637 -0.305 13.831 1.00 53.84 113 PRO A O 1
ATOM 910 N N . ALA A 1 114 ? -0.891 -2.430 14.145 1.00 63.78 114 ALA A N 1
ATOM 911 C CA . ALA A 1 114 ? -2.043 -3.119 13.598 1.00 63.78 114 ALA A CA 1
ATOM 912 C C . ALA A 1 114 ? -3.324 -2.466 14.118 1.00 63.78 114 ALA A C 1
ATOM 914 O O . ALA A 1 114 ? -3.601 -2.481 15.321 1.00 63.78 114 ALA A O 1
ATOM 915 N N . GLN A 1 115 ? -4.047 -1.796 13.219 1.00 73.44 115 GLN A N 1
ATOM 916 C CA . GLN A 1 115 ? -5.262 -1.117 13.622 1.00 73.44 115 GLN A CA 1
ATOM 917 C C . GLN A 1 115 ? -6.274 -2.196 14.007 1.00 73.44 115 GLN A C 1
ATOM 919 O O . GLN A 1 115 ? -6.508 -3.119 13.220 1.00 73.44 115 GLN A O 1
ATOM 924 N N . PRO A 1 116 ? -6.862 -2.119 15.213 1.00 84.06 116 PRO A N 1
ATOM 925 C CA . PRO A 1 116 ? -7.821 -3.117 15.651 1.00 84.06 116 PRO A CA 1
ATOM 926 C C . PRO A 1 116 ? -8.998 -3.134 14.677 1.00 84.06 116 PRO A C 1
ATOM 928 O O . PRO A 1 116 ? -9.552 -2.085 14.352 1.00 84.06 116 PRO A O 1
ATOM 931 N N . THR A 1 117 ? -9.396 -4.315 14.211 1.00 91.50 117 THR A N 1
ATOM 932 C CA . THR A 1 117 ? -10.536 -4.459 13.293 1.00 91.50 117 THR A CA 1
ATOM 933 C C . THR A 1 117 ? -11.736 -5.045 14.019 1.00 91.50 117 THR A C 1
ATOM 935 O O . THR A 1 117 ? -11.594 -5.814 14.966 1.00 91.50 117 THR A O 1
ATOM 938 N N . ILE A 1 118 ? -12.942 -4.651 13.613 1.00 95.56 118 ILE A N 1
ATOM 939 C CA . ILE A 1 118 ? -14.191 -5.039 14.272 1.00 95.56 118 ILE A CA 1
ATOM 940 C C . ILE A 1 118 ? -15.057 -5.834 13.300 1.00 95.56 118 ILE A C 1
ATOM 942 O O . ILE A 1 118 ? -15.389 -5.360 12.218 1.00 95.56 118 ILE A O 1
ATOM 946 N N . ALA A 1 119 ? -15.490 -7.020 13.703 1.00 96.50 119 ALA A N 1
ATOM 947 C CA . ALA A 1 119 ? -16.463 -7.833 12.988 1.00 96.50 119 ALA A CA 1
ATOM 948 C C . ALA A 1 119 ? -17.751 -8.011 13.802 1.00 96.50 119 ALA A C 1
ATOM 950 O O . ALA A 1 119 ? -17.803 -7.739 15.004 1.00 96.50 119 ALA A O 1
ATOM 951 N N . SER A 1 120 ? -18.811 -8.479 13.142 1.00 97.00 120 SER A N 1
ATOM 952 C CA . SER A 1 120 ? -20.059 -8.852 13.811 1.00 97.00 120 SER A CA 1
ATOM 953 C C . SER A 1 120 ? -20.134 -10.363 14.044 1.00 97.00 120 SER A C 1
ATOM 955 O O . SER A 1 120 ? -19.846 -11.149 13.140 1.00 97.00 120 SER A O 1
ATOM 957 N N . LEU A 1 121 ? -20.581 -10.773 15.232 1.00 94.50 121 LEU A N 1
ATOM 958 C CA . LEU A 1 121 ? -20.894 -12.159 15.569 1.00 94.50 121 LEU A CA 1
ATOM 959 C C . LEU A 1 121 ? -22.064 -12.647 14.691 1.00 94.50 121 LEU A C 1
ATOM 961 O O . LEU A 1 121 ? -23.211 -12.240 14.887 1.00 94.50 121 LEU A O 1
ATOM 965 N N . GLY A 1 122 ? -21.754 -13.482 13.694 1.00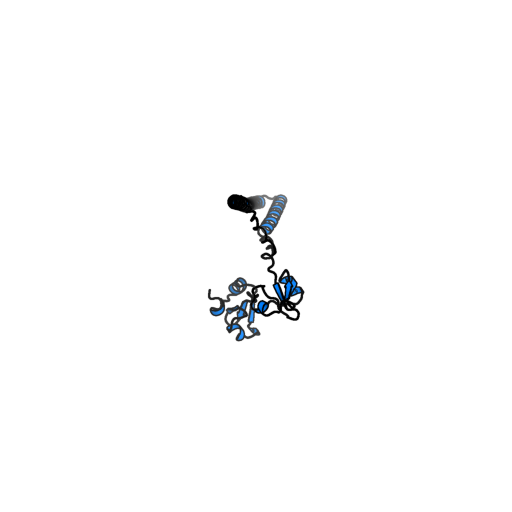 91.31 122 GLY A N 1
ATOM 966 C CA . GLY A 1 122 ? -22.687 -13.956 12.659 1.00 91.31 122 GLY A CA 1
ATOM 967 C C . GLY A 1 122 ? -22.645 -13.179 11.334 1.00 91.31 122 GLY A C 1
ATOM 968 O O . GLY A 1 122 ? -23.333 -13.555 10.388 1.00 91.31 122 GLY A O 1
ATOM 969 N N . GLY A 1 123 ? -21.847 -12.112 11.244 1.00 94.88 123 GLY A N 1
ATOM 970 C CA . GLY A 1 123 ? -21.526 -11.460 9.974 1.00 94.88 123 GLY A CA 1
ATOM 971 C C . GLY A 1 123 ? -20.412 -12.191 9.222 1.00 94.88 123 GLY A C 1
ATOM 972 O O . GLY A 1 123 ? -19.727 -13.036 9.785 1.00 94.88 123 GLY A O 1
ATOM 973 N N . SER A 1 124 ? -20.204 -11.829 7.956 1.00 95.06 124 SER A N 1
ATOM 974 C CA . SER A 1 124 ? -19.091 -12.331 7.134 1.00 95.06 124 SER A CA 1
ATOM 975 C C . SER A 1 124 ? -18.016 -11.281 6.862 1.00 95.06 124 SER A C 1
ATOM 977 O O . SER A 1 124 ? -17.082 -11.551 6.115 1.00 95.06 124 SER A O 1
ATOM 979 N N . ARG A 1 125 ? -18.152 -10.065 7.413 1.00 95.69 125 ARG A N 1
ATOM 980 C CA . ARG A 1 125 ? -17.257 -8.940 7.121 1.00 95.69 125 ARG A CA 1
ATOM 981 C C . ARG A 1 125 ? -16.645 -8.314 8.371 1.00 95.69 125 ARG A C 1
ATOM 983 O O . ARG A 1 125 ? -17.314 -8.243 9.403 1.00 95.69 125 ARG A O 1
ATOM 990 N N . PHE A 1 126 ? -15.405 -7.843 8.248 1.00 96.06 126 PHE A N 1
ATOM 991 C CA . PHE A 1 126 ? -14.715 -7.031 9.254 1.00 96.06 126 PHE A CA 1
ATOM 992 C C . PHE A 1 126 ? -14.563 -5.575 8.783 1.00 96.06 126 PHE A C 1
ATOM 994 O O . PHE A 1 126 ? -14.574 -5.279 7.588 1.00 96.06 126 PHE A O 1
ATOM 1001 N N . HIS A 1 127 ? -14.472 -4.654 9.735 1.00 95.31 127 HIS A N 1
ATOM 1002 C CA . HIS A 1 127 ? -14.592 -3.210 9.554 1.00 95.31 127 HIS A CA 1
ATOM 1003 C C . HIS A 1 127 ? -13.503 -2.463 10.341 1.00 95.31 127 HIS A C 1
ATOM 1005 O O . HIS A 1 127 ? -13.048 -2.951 11.374 1.00 95.31 127 HIS A O 1
ATOM 1011 N N . CYS A 1 128 ? -13.130 -1.258 9.902 1.00 91.94 128 CYS A N 1
ATOM 1012 C CA . CYS A 1 128 ? -12.340 -0.339 10.731 1.00 91.94 128 CYS A CA 1
ATOM 1013 C C . CYS A 1 128 ? -13.177 0.175 11.918 1.00 91.94 128 CYS A C 1
ATOM 1015 O O . CYS A 1 128 ? -14.404 0.261 11.779 1.00 91.94 128 CYS A O 1
ATOM 1017 N N . PRO A 1 129 ? -12.556 0.580 13.043 1.00 92.69 129 PRO A N 1
ATOM 1018 C CA . PRO A 1 129 ? -13.269 1.111 14.209 1.00 92.69 129 PRO A CA 1
ATOM 1019 C C . PRO A 1 129 ? -14.191 2.289 13.882 1.00 92.69 129 PRO A C 1
ATOM 1021 O O . PRO A 1 129 ? -15.305 2.354 14.397 1.00 92.69 129 PRO A O 1
ATOM 1024 N N . ASP A 1 130 ? -13.761 3.143 12.952 1.00 88.31 130 ASP A N 1
ATOM 1025 C CA . ASP A 1 130 ? -14.467 4.365 12.547 1.00 88.31 130 ASP A CA 1
ATOM 1026 C C . ASP A 1 130 ? -15.498 4.136 11.428 1.00 88.31 130 ASP A C 1
ATOM 1028 O O . ASP A 1 130 ? -16.044 5.072 10.843 1.00 88.31 130 ASP A O 1
ATOM 1032 N N . CYS A 1 131 ? -15.766 2.882 11.064 1.00 92.81 131 CYS A N 1
ATOM 1033 C CA . CYS A 1 131 ? -16.660 2.583 9.958 1.00 92.81 131 CYS A CA 1
ATOM 1034 C C . CYS A 1 131 ? -18.129 2.762 10.370 1.00 92.81 131 CYS A C 1
ATOM 1036 O O . CYS A 1 131 ? -18.588 2.164 11.339 1.00 92.81 131 CYS A O 1
ATOM 1038 N N . VAL A 1 132 ? -18.917 3.485 9.568 1.00 93.38 132 VAL A N 1
ATOM 1039 C CA . VAL A 1 132 ? -20.344 3.789 9.840 1.00 93.38 132 VAL A CA 1
ATOM 1040 C C . VAL A 1 132 ? -21.195 2.531 10.092 1.00 93.38 132 VAL A C 1
ATOM 1042 O O . VAL A 1 132 ? -22.208 2.558 10.789 1.00 93.38 132 VAL A O 1
ATOM 1045 N N . VAL A 1 133 ? -20.793 1.388 9.530 1.00 93.50 133 VAL A N 1
ATOM 1046 C CA . VAL A 1 133 ? -21.474 0.103 9.755 1.00 93.50 133 VAL A CA 1
ATOM 1047 C C . VAL A 1 133 ? -21.250 -0.417 11.180 1.00 93.50 133 VAL A C 1
ATOM 1049 O O . VAL A 1 133 ? -22.161 -1.014 11.749 1.00 93.50 133 VAL A O 1
ATOM 1052 N N . VAL A 1 134 ? -20.089 -0.152 11.787 1.00 95.44 134 VAL A N 1
ATOM 1053 C CA . VAL A 1 134 ? -19.762 -0.564 13.163 1.00 95.44 134 VAL A CA 1
ATOM 1054 C C . VAL A 1 134 ? -20.700 0.077 14.168 1.00 95.44 134 VAL A C 1
ATOM 1056 O O . VAL A 1 134 ? -21.158 -0.603 15.087 1.00 95.44 134 VAL A O 1
ATOM 1059 N N . GLU A 1 135 ? -21.057 1.345 13.971 1.00 93.62 135 GLU A N 1
ATOM 1060 C CA . GLU A 1 135 ? -22.023 2.044 14.824 1.00 93.62 135 GLU A CA 1
ATOM 1061 C C . GLU A 1 135 ? -23.373 1.318 14.885 1.00 93.62 135 GLU A C 1
ATOM 1063 O O . GLU A 1 135 ? -24.026 1.306 15.928 1.00 93.62 135 GLU A O 1
ATOM 1068 N N . ARG A 1 136 ? -23.752 0.640 13.794 1.00 94.69 136 ARG A N 1
ATOM 1069 C CA . ARG A 1 136 ? -25.005 -0.119 13.678 1.00 94.69 136 ARG A CA 1
ATOM 1070 C C . ARG A 1 136 ? -24.919 -1.534 14.250 1.00 94.69 136 ARG A C 1
ATOM 1072 O O . ARG A 1 136 ? -25.958 -2.156 14.461 1.00 94.69 136 ARG A O 1
ATOM 1079 N N . ILE A 1 137 ? -23.718 -2.058 14.502 1.00 95.06 137 ILE A N 1
ATOM 1080 C CA . ILE A 1 137 ? -23.538 -3.375 15.123 1.00 95.06 137 ILE A CA 1
ATOM 1081 C C . ILE A 1 137 ? -23.750 -3.228 16.641 1.00 95.06 137 ILE A C 1
ATOM 1083 O O . ILE A 1 137 ? -23.035 -2.438 17.271 1.00 95.06 137 ILE A O 1
ATOM 1087 N N . PRO A 1 138 ? -24.675 -3.985 17.265 1.00 96.12 138 PRO A N 1
ATOM 1088 C CA . PRO A 1 138 ? -24.854 -3.980 18.717 1.00 96.12 138 PRO A CA 1
ATOM 1089 C C . PRO A 1 138 ? -23.555 -4.342 19.439 1.00 96.12 138 PRO A C 1
ATOM 1091 O O . PRO A 1 138 ? -22.877 -5.281 19.027 1.00 96.12 138 PRO A O 1
ATOM 1094 N N . LYS A 1 139 ? -23.218 -3.636 20.528 1.00 95.19 139 LYS A N 1
ATOM 1095 C CA . LYS A 1 139 ? -21.950 -3.829 21.264 1.00 95.19 139 LYS A CA 1
ATOM 1096 C C . LYS A 1 139 ? -21.720 -5.285 21.690 1.00 95.19 139 LYS A C 1
ATOM 1098 O O . LYS A 1 139 ? -20.608 -5.774 21.573 1.00 95.19 139 LYS A O 1
ATOM 1103 N N . GLU A 1 140 ? -22.780 -5.983 22.089 1.00 96.38 140 GLU A N 1
ATOM 1104 C CA . GLU A 1 140 ? -22.768 -7.399 22.499 1.00 96.38 140 GLU A CA 1
ATOM 1105 C C . GLU A 1 140 ? -22.397 -8.372 21.369 1.00 96.38 140 GLU A C 1
ATOM 1107 O O . GLU A 1 140 ? -21.973 -9.493 21.625 1.00 96.38 140 GLU A O 1
ATOM 1112 N N . LYS A 1 141 ? -22.567 -7.953 20.110 1.00 96.62 141 LYS A N 1
ATOM 1113 C CA . LYS A 1 141 ? -22.265 -8.752 18.916 1.00 96.62 141 LYS A CA 1
ATOM 1114 C C . LYS A 1 141 ? -21.003 -8.275 18.199 1.00 96.62 141 LYS A C 1
ATOM 1116 O O . LYS A 1 141 ? -20.796 -8.668 17.053 1.00 96.62 141 LYS A O 1
ATOM 1121 N N . ARG A 1 142 ? -20.190 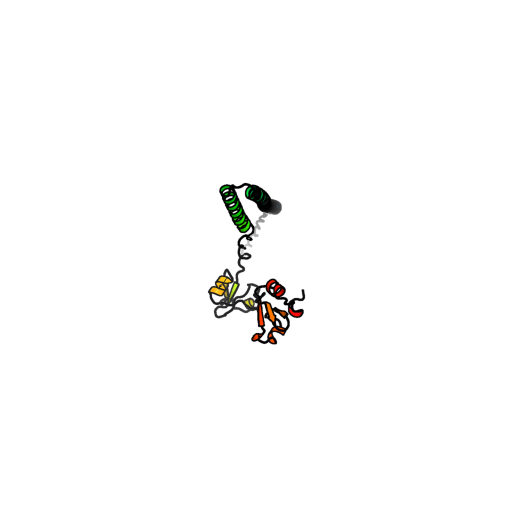-7.404 18.803 1.00 96.50 142 ARG A N 1
ATOM 1122 C CA . ARG A 1 142 ? -18.913 -6.967 18.219 1.00 96.50 142 ARG A CA 1
ATOM 1123 C C . ARG A 1 142 ? -17.806 -7.927 18.639 1.00 96.50 142 ARG A C 1
ATOM 1125 O O . ARG A 1 142 ? -17.673 -8.232 19.818 1.00 96.50 142 ARG A O 1
ATOM 1132 N N . MET A 1 143 ? -17.002 -8.358 17.677 1.00 96.31 143 MET A N 1
ATOM 1133 C CA . MET A 1 143 ? -15.739 -9.053 17.913 1.00 96.31 143 MET A CA 1
ATOM 1134 C C . MET A 1 143 ? -14.604 -8.179 17.402 1.00 96.31 143 MET A C 1
ATOM 1136 O O . MET A 1 143 ? -14.708 -7.633 16.308 1.00 96.31 143 MET A O 1
ATOM 1140 N N . SER A 1 144 ? -13.552 -8.020 18.195 1.00 95.06 144 SER A N 1
ATOM 1141 C CA . SER A 1 144 ? -12.363 -7.253 17.826 1.00 95.06 144 SER A CA 1
ATOM 1142 C C . SER A 1 144 ? -11.200 -8.193 17.539 1.00 95.06 144 SER A C 1
ATOM 1144 O O . SER A 1 144 ? -10.915 -9.058 18.365 1.00 95.06 144 SER A O 1
ATOM 1146 N N . PHE A 1 145 ? -10.517 -7.985 16.421 1.00 95.38 145 PHE A N 1
ATOM 1147 C CA . PHE A 1 145 ? -9.276 -8.668 16.067 1.00 95.38 145 PHE A CA 1
ATOM 1148 C C . PHE A 1 145 ? -8.106 -7.698 16.172 1.00 95.38 145 PHE A C 1
ATOM 1150 O O . PHE A 1 145 ? -8.260 -6.498 15.918 1.00 95.38 145 PHE A O 1
ATOM 1157 N N . SER A 1 146 ? -6.933 -8.220 16.528 1.00 91.12 146 SER A N 1
ATOM 1158 C CA . SER A 1 146 ? -5.726 -7.394 16.646 1.00 91.12 146 SER A CA 1
ATOM 1159 C C . SER A 1 146 ? -5.182 -7.016 15.274 1.00 91.12 146 SER A C 1
ATOM 1161 O O . SER A 1 146 ? -4.594 -5.953 15.118 1.00 91.12 146 SER A O 1
ATOM 1163 N N . THR A 1 147 ? -5.377 -7.886 14.279 1.00 90.12 147 THR A N 1
ATOM 1164 C CA . THR A 1 147 ? -4.860 -7.703 12.919 1.00 90.12 147 THR A CA 1
ATOM 1165 C C . THR A 1 147 ? -5.905 -8.073 11.868 1.00 90.12 147 THR A C 1
ATOM 1167 O O . THR A 1 147 ? -6.778 -8.908 12.108 1.00 90.12 147 THR A O 1
ATOM 1170 N N . GLU A 1 148 ? -5.796 -7.489 10.672 1.00 90.31 148 GLU A N 1
ATOM 1171 C CA . GLU A 1 148 ? -6.612 -7.885 9.512 1.00 90.31 148 GLU A CA 1
ATOM 1172 C C . GLU A 1 148 ? -6.407 -9.362 9.154 1.00 90.31 148 GLU A C 1
ATOM 1174 O O . GLU A 1 148 ? -7.358 -10.069 8.829 1.00 90.31 148 GLU A O 1
ATOM 1179 N N . LYS A 1 149 ? -5.164 -9.847 9.264 1.00 87.94 149 LYS A N 1
ATOM 1180 C CA . LYS A 1 149 ? -4.804 -11.237 8.968 1.00 87.94 149 LYS A CA 1
ATOM 1181 C C . LYS A 1 149 ? -5.559 -12.220 9.863 1.00 87.94 149 LYS A C 1
ATOM 1183 O O . LYS A 1 149 ? -6.095 -13.200 9.362 1.00 87.94 149 LYS A O 1
ATOM 1188 N N . GLU A 1 150 ? -5.655 -11.922 11.156 1.00 93.56 150 GLU A N 1
ATOM 1189 C CA . GLU A 1 150 ? -6.403 -12.730 12.125 1.00 93.56 150 GLU A CA 1
ATOM 1190 C C . GLU A 1 150 ? -7.899 -12.793 11.774 1.00 93.56 150 GLU A C 1
ATOM 1192 O O . GLU A 1 150 ? -8.503 -13.864 11.814 1.00 93.56 150 GLU A O 1
ATOM 1197 N N . ALA A 1 151 ? -8.492 -11.671 11.348 1.00 94.56 151 ALA A N 1
ATOM 1198 C CA . ALA A 1 151 ? -9.884 -11.641 10.903 1.00 94.56 151 ALA A CA 1
ATOM 1199 C C . ALA A 1 151 ? -10.106 -12.506 9.647 1.00 94.56 151 ALA A C 1
ATOM 1201 O O . ALA A 1 151 ? -11.099 -13.234 9.560 1.00 94.56 151 ALA A O 1
ATOM 1202 N N . VAL A 1 152 ? -9.172 -12.464 8.691 1.00 91.56 152 VAL A N 1
ATOM 1203 C CA . VAL A 1 152 ? -9.220 -13.284 7.468 1.00 91.56 152 VAL A CA 1
ATOM 1204 C C . VAL A 1 152 ? -9.040 -14.770 7.780 1.00 91.56 152 VAL A C 1
ATOM 1206 O O . VAL A 1 152 ? -9.788 -15.593 7.254 1.00 91.56 152 VAL A O 1
ATOM 1209 N N . GLU A 1 153 ? -8.108 -15.127 8.665 1.00 92.88 153 GLU A N 1
ATOM 1210 C CA . GLU A 1 153 ? -7.913 -16.508 9.135 1.00 92.88 153 GLU A CA 1
ATOM 1211 C C . GLU A 1 153 ? -9.150 -17.040 9.876 1.00 92.88 153 GLU A C 1
ATOM 1213 O O . GLU A 1 153 ? -9.500 -18.212 9.738 1.00 92.88 153 GLU A O 1
ATOM 1218 N N . ALA A 1 154 ? -9.875 -16.166 10.580 1.00 94.94 154 ALA A N 1
ATOM 1219 C CA . ALA A 1 154 ? -11.168 -16.470 11.189 1.00 94.94 154 ALA A CA 1
ATOM 1220 C C . ALA A 1 154 ? -12.336 -16.552 10.176 1.00 94.94 154 ALA A C 1
ATOM 1222 O O . ALA A 1 154 ? -13.475 -16.805 10.573 1.00 94.94 154 ALA A O 1
ATOM 1223 N N . GLY A 1 155 ? -12.080 -16.353 8.878 1.00 96.00 155 GLY A N 1
ATOM 1224 C CA . GLY A 1 155 ? -13.064 -16.488 7.800 1.00 96.00 155 GLY A CA 1
ATOM 1225 C C . GLY A 1 155 ? -13.859 -15.218 7.480 1.00 96.00 155 GLY A C 1
ATOM 1226 O O . GLY A 1 155 ? -14.862 -15.291 6.766 1.00 96.00 155 GLY A O 1
ATOM 1227 N N . TYR A 1 156 ? -13.441 -14.054 7.981 1.00 96.19 156 TYR A N 1
ATOM 1228 C CA . TYR A 1 156 ? -14.085 -12.777 7.676 1.00 96.19 156 TYR A CA 1
ATOM 1229 C C . TYR A 1 156 ? -13.477 -12.120 6.433 1.00 96.19 156 TYR A C 1
ATOM 1231 O O . TYR A 1 156 ? -12.273 -12.135 6.207 1.00 96.19 156 TYR A O 1
ATOM 1239 N N . SER A 1 157 ? -14.324 -11.489 5.625 1.00 91.12 157 SER A N 1
ATOM 1240 C CA . SER A 1 157 ? -13.921 -10.714 4.448 1.00 91.12 157 SER A CA 1
ATOM 1241 C C . SER A 1 157 ? -13.801 -9.217 4.770 1.00 91.12 157 SER A C 1
ATOM 1243 O O . SER A 1 157 ? -14.554 -8.708 5.603 1.00 91.12 15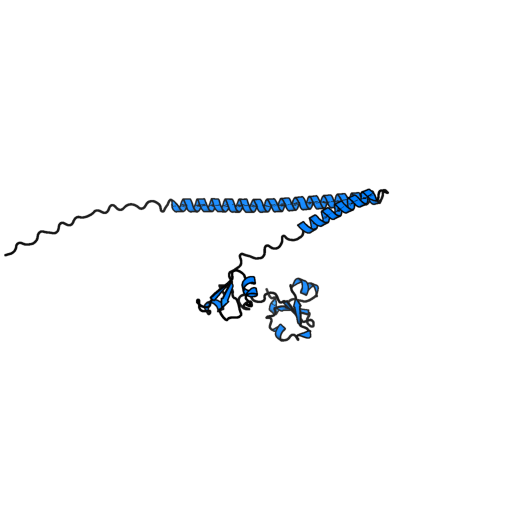7 SER A O 1
ATOM 1245 N N . PRO A 1 158 ? -12.924 -8.463 4.095 1.00 92.50 158 PRO A N 1
ATOM 1246 C CA . PRO A 1 158 ? -12.839 -7.019 4.292 1.00 92.50 158 PRO A CA 1
ATOM 1247 C C . PRO A 1 158 ? -14.152 -6.326 3.905 1.00 92.50 158 PRO A C 1
ATOM 1249 O O . PRO A 1 158 ? -14.813 -6.671 2.918 1.00 92.50 158 PRO A O 1
ATOM 1252 N N . CYS A 1 159 ? -14.571 -5.335 4.688 1.00 91.94 159 CYS A N 1
ATOM 1253 C CA . CYS A 1 159 ? -15.696 -4.489 4.317 1.00 91.94 159 CYS A CA 1
ATOM 1254 C C . CYS A 1 159 ? -15.309 -3.571 3.159 1.00 91.94 159 CYS A C 1
ATOM 1256 O O . CYS A 1 159 ? -14.469 -2.706 3.337 1.00 91.94 159 CYS A O 1
ATOM 1258 N N . SER A 1 160 ? -16.029 -3.641 2.040 1.00 83.00 160 SER A N 1
ATOM 1259 C CA . SER A 1 160 ? -15.800 -2.801 0.853 1.00 83.00 160 SER A CA 1
ATOM 1260 C C . SER A 1 160 ? -15.857 -1.282 1.082 1.00 83.00 160 SER A C 1
ATOM 1262 O O . SER A 1 160 ? -15.500 -0.525 0.189 1.00 83.00 160 SER A O 1
ATOM 1264 N N . VAL A 1 161 ? -16.381 -0.825 2.226 1.00 83.69 161 VAL A N 1
ATOM 1265 C CA . VAL A 1 161 ? -16.459 0.601 2.585 1.00 83.69 161 VAL A CA 1
ATOM 1266 C C . VAL A 1 161 ? -15.237 1.037 3.386 1.00 83.69 161 VAL A C 1
ATOM 1268 O O . VAL A 1 161 ? -14.650 2.063 3.074 1.00 83.69 161 VAL A O 1
ATOM 1271 N N . CYS A 1 162 ? -14.872 0.278 4.426 1.00 84.88 162 CYS A N 1
ATOM 1272 C CA . CYS A 1 162 ? -13.744 0.623 5.298 1.00 84.88 162 CYS A CA 1
ATOM 1273 C C . CYS A 1 162 ? -12.406 0.164 4.689 1.00 84.88 162 CYS A C 1
ATOM 1275 O O . CYS A 1 162 ? -11.394 0.838 4.811 1.00 84.88 162 CYS A O 1
ATOM 1277 N N . PHE A 1 163 ? -12.450 -0.963 3.987 1.00 78.00 163 PHE A N 1
ATOM 1278 C CA . PHE A 1 163 ? -11.385 -1.560 3.200 1.00 78.00 163 PHE A CA 1
ATOM 1279 C C . PHE A 1 163 ? -11.893 -1.664 1.761 1.00 78.00 163 PHE A C 1
ATOM 1281 O O . PHE A 1 163 ? -12.244 -2.759 1.301 1.00 78.00 163 PHE A O 1
ATOM 1288 N N . PRO A 1 164 ? -12.030 -0.533 1.040 1.00 68.44 164 PRO A N 1
ATOM 1289 C CA . PRO A 1 164 ? -12.174 -0.634 -0.402 1.00 68.44 164 PRO A CA 1
ATOM 1290 C C . PRO A 1 164 ? -11.007 -1.499 -0.877 1.00 68.44 164 PRO A C 1
ATOM 1292 O O . PRO A 1 164 ? -9.880 -1.269 -0.442 1.00 68.44 164 PRO A O 1
ATOM 1295 N N . SER A 1 165 ? -11.281 -2.526 -1.682 1.00 63.03 165 SER A N 1
ATOM 1296 C CA . SER A 1 165 ? -10.273 -3.338 -2.365 1.00 63.03 165 SER A CA 1
ATOM 1297 C C . SER A 1 165 ? -9.447 -2.396 -3.237 1.00 63.03 165 SER A C 1
ATOM 1299 O O . SER A 1 165 ? -9.722 -2.187 -4.412 1.00 63.03 165 SER A O 1
ATOM 1301 N N . SER A 1 166 ? -8.495 -1.702 -2.624 1.00 54.25 166 SER A N 1
ATOM 1302 C CA . SER A 1 166 ? -8.009 -0.410 -3.101 1.00 54.25 166 SER A CA 1
ATOM 1303 C C . SER A 1 166 ? -7.067 -0.527 -4.287 1.00 54.25 166 SER A C 1
ATOM 1305 O O . SER A 1 166 ? -6.498 0.471 -4.713 1.00 54.25 166 SER A O 1
ATOM 1307 N N . SER A 1 167 ? -6.894 -1.711 -4.858 1.00 59.25 167 SER A N 1
ATOM 1308 C CA . SER A 1 167 ? -5.855 -1.909 -5.858 1.00 59.25 167 SER A CA 1
ATOM 1309 C C . SER A 1 167 ? -6.109 -3.047 -6.823 1.00 59.25 167 SER A C 1
ATOM 1311 O O . SER A 1 167 ? -5.202 -3.378 -7.582 1.00 59.25 167 SER A O 1
ATOM 1313 N N . SER A 1 168 ? -7.315 -3.628 -6.862 1.00 76.00 168 SER A N 1
ATOM 1314 C CA . SER A 1 168 ? -7.679 -4.472 -8.000 1.00 76.00 168 SER A CA 1
ATOM 1315 C C . SER A 1 168 ? -7.854 -3.563 -9.213 1.00 76.00 168 SER A C 1
ATOM 1317 O O . SER A 1 168 ? -8.948 -3.106 -9.548 1.00 76.00 168 SER A O 1
ATOM 1319 N N . LEU A 1 169 ? -6.721 -3.224 -9.816 1.00 91.19 169 LEU A N 1
ATOM 1320 C CA . LEU A 1 169 ? -6.640 -2.505 -11.064 1.00 91.19 169 LEU A CA 1
ATOM 1321 C C . LEU A 1 169 ? -7.052 -3.493 -12.125 1.00 91.19 169 LEU A C 1
ATOM 1323 O O . LEU A 1 169 ? -6.389 -4.503 -12.342 1.00 91.19 169 LEU A O 1
ATOM 1327 N N . VAL A 1 170 ? -8.179 -3.220 -12.753 1.00 93.88 170 VAL A N 1
ATOM 1328 C CA . VAL A 1 170 ? -8.683 -4.056 -13.826 1.00 93.88 170 VAL A CA 1
ATOM 1329 C C . VAL A 1 170 ? -8.546 -3.317 -15.143 1.00 93.88 170 VAL A C 1
ATOM 1331 O O . VAL A 1 170 ? -8.858 -2.132 -15.239 1.00 93.88 170 VAL A O 1
ATOM 1334 N N . GLY A 1 171 ? -8.043 -3.994 -16.165 1.00 95.75 171 GLY A N 1
ATOM 1335 C CA . GLY A 1 171 ? -7.910 -3.455 -17.511 1.00 95.75 171 GLY A CA 1
ATOM 1336 C C . GLY A 1 171 ? -8.885 -4.088 -18.482 1.00 95.75 171 GLY A C 1
ATOM 1337 O O . GLY A 1 171 ? -9.201 -5.266 -18.365 1.00 95.75 171 GLY A O 1
ATOM 1338 N N . SER A 1 172 ? -9.309 -3.325 -19.488 1.00 96.50 172 SER A N 1
ATOM 1339 C CA . SER A 1 172 ? -9.901 -3.897 -20.703 1.00 96.50 172 SER A CA 1
ATOM 1340 C C . SER A 1 172 ? -8.816 -4.094 -21.757 1.00 96.50 172 SER A C 1
ATOM 1342 O O . SER A 1 172 ? -8.150 -3.123 -22.129 1.00 96.50 172 SER A O 1
ATOM 1344 N N . ARG A 1 173 ? -8.669 -5.320 -22.274 1.00 95.38 173 ARG A N 1
ATOM 1345 C CA . ARG A 1 173 ? -7.747 -5.632 -23.382 1.00 95.38 173 ARG A CA 1
ATOM 1346 C C . ARG A 1 173 ? -8.045 -4.805 -24.643 1.00 95.38 173 ARG A C 1
ATOM 1348 O O . ARG A 1 173 ? -7.115 -4.427 -25.342 1.00 95.38 173 ARG A O 1
ATOM 1355 N N . ASP A 1 174 ? -9.313 -4.477 -24.892 1.00 95.12 174 ASP A N 1
ATOM 1356 C CA . ASP A 1 174 ? -9.746 -3.763 -26.103 1.00 95.12 174 ASP A CA 1
ATOM 1357 C C . ASP A 1 174 ? -9.437 -2.267 -26.051 1.00 95.12 174 ASP A C 1
ATOM 1359 O O . ASP A 1 174 ? -9.114 -1.641 -27.060 1.00 95.12 174 ASP A O 1
ATOM 1363 N N . HIS A 1 175 ? -9.575 -1.670 -24.867 1.00 94.31 175 HIS A N 1
ATOM 1364 C CA . HIS A 1 175 ? -9.467 -0.224 -24.703 1.00 94.31 175 HIS A CA 1
ATOM 1365 C C . HIS A 1 175 ? -8.145 0.223 -24.087 1.00 94.31 175 HIS A C 1
ATOM 1367 O O . HIS A 1 175 ? -7.929 1.433 -24.003 1.00 94.31 175 HIS A O 1
ATOM 1373 N N . ALA A 1 176 ? -7.296 -0.721 -23.657 1.00 95.81 176 ALA A N 1
ATOM 1374 C CA . ALA A 1 176 ? -6.017 -0.472 -22.993 1.00 95.81 176 ALA A CA 1
ATOM 1375 C C . ALA A 1 176 ? -6.145 0.606 -21.903 1.00 95.81 176 ALA A C 1
ATOM 1377 O O . ALA A 1 176 ? -5.364 1.556 -21.827 1.00 95.81 176 ALA A O 1
ATOM 1378 N N . LYS A 1 177 ? -7.199 0.506 -21.087 1.00 96.31 177 LYS A N 1
ATOM 1379 C CA . LYS A 1 177 ? -7.460 1.412 -19.965 1.00 96.31 177 LYS A CA 1
ATOM 1380 C C . LYS A 1 177 ? -7.514 0.631 -18.673 1.00 96.31 177 LYS A C 1
ATOM 1382 O O . LYS A 1 177 ? -8.201 -0.388 -18.629 1.00 96.31 177 LYS A O 1
ATOM 1387 N N . ILE A 1 178 ? -6.823 1.122 -17.647 1.00 95.19 178 ILE A N 1
ATOM 1388 C CA . ILE A 1 178 ? -6.960 0.620 -16.282 1.00 95.19 178 ILE A CA 1
ATOM 1389 C C . ILE A 1 178 ? -8.061 1.360 -15.546 1.00 95.19 178 ILE A C 1
ATOM 1391 O O . ILE A 1 178 ? -8.188 2.582 -15.609 1.00 95.19 178 ILE A O 1
ATOM 1395 N N . HIS A 1 179 ? -8.852 0.590 -14.829 1.00 93.88 179 HIS A N 1
ATOM 1396 C CA . HIS A 1 179 ? -9.959 1.022 -14.012 1.00 93.88 179 HIS A CA 1
ATOM 1397 C C . HIS A 1 179 ? -9.747 0.490 -12.599 1.00 93.88 179 HIS A C 1
ATOM 1399 O O . HIS A 1 179 ? -9.108 -0.540 -12.400 1.00 93.88 179 HIS A O 1
ATOM 1405 N N . ARG A 1 180 ? -10.336 1.157 -11.608 1.00 90.38 180 ARG A N 1
ATOM 1406 C CA . ARG A 1 180 ? -10.592 0.492 -10.327 1.00 90.38 180 ARG A CA 1
ATOM 1407 C C . ARG A 1 180 ? -11.726 -0.512 -10.534 1.00 90.38 180 ARG A C 1
ATOM 1409 O O . ARG A 1 180 ? -12.641 -0.218 -11.302 1.00 90.38 180 ARG A O 1
ATOM 1416 N N . ASP A 1 181 ? -11.688 -1.652 -9.858 1.00 88.81 181 ASP A N 1
ATOM 1417 C CA . ASP A 1 181 ? -12.761 -2.663 -9.824 1.00 88.81 181 ASP A CA 1
ATOM 1418 C C . ASP A 1 181 ? -14.184 -2.080 -9.658 1.00 88.81 181 ASP A C 1
ATOM 1420 O O . ASP A 1 181 ? -15.152 -2.552 -10.252 1.00 88.81 181 ASP A O 1
ATOM 1424 N N . SER A 1 182 ? -14.295 -0.998 -8.894 1.00 85.38 182 SER A N 1
ATOM 1425 C CA . SER A 1 182 ? -15.516 -0.252 -8.582 1.00 85.38 182 SER A CA 1
ATOM 1426 C C . SER A 1 182 ? -15.976 0.714 -9.680 1.00 85.38 182 SER A C 1
ATOM 1428 O O . SER A 1 182 ? -17.057 1.301 -9.580 1.00 85.38 182 SER A O 1
ATOM 1430 N N . CYS A 1 183 ? -15.187 0.909 -10.735 1.00 89.94 183 CYS A N 1
ATOM 1431 C CA . CYS A 1 183 ? -15.464 1.908 -11.757 1.00 89.94 183 CYS A CA 1
ATOM 1432 C C . CYS A 1 183 ? -16.651 1.482 -12.635 1.00 89.94 183 CYS A C 1
ATOM 1434 O O . CYS A 1 183 ? -16.740 0.338 -13.074 1.00 89.94 183 CYS A O 1
ATOM 1436 N N . ILE A 1 184 ? -17.565 2.411 -12.943 1.00 91.19 184 ILE A N 1
ATOM 1437 C CA . ILE A 1 184 ? -18.807 2.092 -13.675 1.00 91.19 184 ILE A CA 1
ATOM 1438 C C . ILE A 1 184 ? -18.551 1.439 -15.041 1.00 91.19 184 ILE A C 1
ATOM 1440 O O . ILE A 1 184 ? -19.315 0.576 -15.464 1.00 91.19 184 ILE A O 1
ATOM 1444 N N . ALA A 1 185 ? -17.441 1.798 -15.691 1.00 92.88 185 ALA A N 1
ATOM 1445 C CA . ALA A 1 185 ? -17.021 1.212 -16.956 1.00 92.88 185 ALA A CA 1
ATOM 1446 C C . ALA A 1 185 ? -16.721 -0.291 -16.844 1.00 92.88 185 ALA A C 1
ATOM 1448 O O . ALA A 1 185 ? -16.980 -1.016 -17.797 1.00 92.88 185 ALA A O 1
ATOM 1449 N N . VAL A 1 186 ? -16.258 -0.775 -15.683 1.00 93.00 186 VAL A N 1
ATOM 1450 C CA . VAL A 1 186 ? -15.934 -2.196 -15.459 1.00 93.00 186 VAL A CA 1
ATOM 1451 C C . VAL A 1 186 ? -17.156 -3.086 -15.632 1.00 93.00 186 VAL A C 1
ATOM 1453 O O . VAL A 1 186 ? -17.046 -4.169 -16.192 1.00 93.00 186 VAL A O 1
ATOM 1456 N N . LYS A 1 187 ? -18.347 -2.597 -15.266 1.00 92.00 187 LYS A N 1
ATOM 1457 C CA . LYS A 1 187 ? -19.610 -3.333 -15.451 1.00 92.00 187 LYS A CA 1
ATOM 1458 C C . LYS A 1 187 ? -19.952 -3.608 -16.918 1.00 92.00 187 LYS A C 1
ATOM 1460 O O . LYS A 1 187 ? -20.809 -4.442 -17.187 1.00 92.00 187 LYS A O 1
ATOM 1465 N N . HIS A 1 188 ? -19.324 -2.883 -17.841 1.00 94.69 188 HIS A N 1
ATOM 1466 C CA . HIS A 1 188 ? -19.542 -3.003 -19.280 1.00 94.69 188 HIS A CA 1
ATOM 1467 C C . HIS A 1 188 ? -18.385 -3.705 -20.005 1.00 94.69 188 HIS A C 1
ATOM 1469 O O . HIS A 1 188 ? -18.438 -3.845 -21.224 1.00 94.69 188 HIS A O 1
ATOM 1475 N N . ILE A 1 189 ? -17.343 -4.138 -19.288 1.00 93.62 189 ILE A N 1
ATOM 1476 C CA . ILE A 1 189 ? -16.237 -4.908 -19.864 1.00 93.62 189 ILE A CA 1
ATOM 1477 C C . ILE A 1 189 ? -16.638 -6.385 -19.856 1.00 93.62 189 ILE A C 1
ATOM 1479 O O . ILE A 1 189 ? -17.060 -6.916 -18.831 1.00 93.62 189 ILE A O 1
ATOM 1483 N N . ASN A 1 190 ? -16.497 -7.061 -20.995 1.00 95.38 190 ASN A N 1
ATOM 1484 C CA . ASN A 1 190 ? -16.715 -8.504 -21.066 1.00 95.38 190 ASN A CA 1
ATOM 1485 C C . ASN A 1 190 ? -15.658 -9.238 -20.234 1.00 95.38 190 ASN A C 1
ATOM 1487 O O . ASN A 1 190 ? -14.474 -8.913 -20.318 1.00 95.38 190 ASN A O 1
ATOM 1491 N N . ASN A 1 191 ? -16.067 -10.278 -19.501 1.00 91.69 191 ASN A N 1
ATOM 1492 C CA . ASN A 1 191 ? -15.160 -11.059 -18.650 1.00 91.69 191 ASN A CA 1
ATOM 1493 C C . ASN A 1 191 ? -13.961 -11.651 -19.417 1.00 91.69 191 ASN A C 1
ATOM 1495 O O . ASN A 1 191 ? -12.894 -11.804 -18.839 1.00 91.69 191 ASN A O 1
ATOM 1499 N N . GLU A 1 192 ? -14.102 -11.940 -20.715 1.00 95.56 192 GLU A N 1
ATOM 1500 C CA . GLU A 1 192 ? -13.011 -12.449 -21.568 1.00 95.56 192 GLU A CA 1
ATOM 1501 C C . GLU A 1 192 ? -11.910 -11.410 -21.844 1.00 95.56 192 GLU A C 1
ATOM 1503 O O . GLU A 1 192 ? -10.754 -11.763 -22.094 1.00 95.56 192 GLU A O 1
ATOM 1508 N N . ASN A 1 193 ? -12.262 -10.125 -21.772 1.00 95.62 193 ASN A N 1
ATOM 1509 C CA . ASN A 1 193 ? -11.367 -8.999 -22.031 1.00 95.62 193 ASN A CA 1
ATOM 1510 C C . ASN A 1 193 ? -10.947 -8.278 -20.744 1.00 95.62 193 ASN A C 1
ATOM 1512 O O . ASN A 1 193 ? -10.237 -7.272 -20.825 1.00 95.62 193 ASN A O 1
ATOM 1516 N N . LEU A 1 194 ? -11.372 -8.777 -19.579 1.00 95.00 194 LEU A N 1
ATOM 1517 C CA . LEU A 1 194 ? -11.024 -8.243 -18.270 1.00 95.00 194 LEU A CA 1
ATOM 1518 C C . LEU A 1 194 ? -9.677 -8.822 -17.810 1.00 95.00 194 LEU A C 1
ATOM 1520 O O . LEU A 1 194 ? -9.512 -10.034 -17.686 1.00 95.00 194 LEU A O 1
ATOM 1524 N N . LEU A 1 195 ? -8.712 -7.946 -17.557 1.00 96.06 195 LEU A N 1
ATOM 1525 C CA . LEU A 1 195 ? -7.399 -8.274 -17.003 1.00 96.06 195 LEU A CA 1
ATOM 1526 C C . LEU A 1 195 ? -7.299 -7.718 -15.588 1.00 96.06 195 LEU A C 1
ATOM 1528 O O . LEU A 1 195 ? -7.825 -6.642 -15.330 1.00 96.06 195 LEU A O 1
ATOM 1532 N N . SER A 1 196 ? -6.603 -8.414 -14.697 1.00 93.25 196 SER A N 1
ATOM 1533 C CA . SER A 1 196 ? -6.368 -7.990 -13.313 1.00 93.25 196 SER A CA 1
ATOM 1534 C C . SER A 1 196 ? -4.880 -7.692 -13.135 1.00 93.25 196 SER A C 1
ATOM 1536 O O . SER A 1 196 ? -4.058 -8.529 -13.502 1.00 93.25 196 SER A O 1
ATOM 1538 N N . PHE A 1 197 ? -4.532 -6.543 -12.563 1.00 91.81 197 PHE A N 1
ATOM 1539 C CA . PHE A 1 197 ? -3.155 -6.128 -12.291 1.00 91.81 197 PHE A CA 1
ATOM 1540 C C . PHE A 1 197 ? -2.916 -6.009 -10.793 1.00 91.81 197 PHE A C 1
ATOM 1542 O O . PHE A 1 197 ? -3.816 -5.630 -10.037 1.00 91.81 197 PHE A O 1
ATOM 1549 N N . SER A 1 198 ? -1.684 -6.293 -10.371 1.00 84.69 198 SER A N 1
ATOM 1550 C CA . SER A 1 198 ? -1.301 -6.172 -8.958 1.00 84.69 198 SER A CA 1
ATOM 1551 C C . SER A 1 198 ? -0.896 -4.739 -8.592 1.00 84.69 198 SER A C 1
ATOM 1553 O O . SER A 1 198 ? -0.903 -4.373 -7.418 1.00 84.69 198 SER A O 1
ATOM 1555 N N . ASN A 1 199 ? -0.490 -3.934 -9.581 1.00 88.19 199 ASN A N 1
ATOM 1556 C CA . ASN A 1 199 ? -0.054 -2.548 -9.405 1.00 88.19 199 ASN A CA 1
ATOM 1557 C C . ASN A 1 199 ? -0.180 -1.737 -10.714 1.00 88.19 199 ASN A C 1
ATOM 1559 O O . ASN A 1 199 ? -0.292 -2.300 -11.800 1.00 88.19 199 ASN A O 1
ATOM 1563 N N . GLU A 1 200 ? -0.144 -0.403 -10.612 1.00 90.69 200 GLU A N 1
ATOM 1564 C CA . GLU A 1 200 ? -0.271 0.499 -11.773 1.00 90.69 200 GLU A CA 1
ATOM 1565 C C . GLU A 1 200 ? 0.916 0.3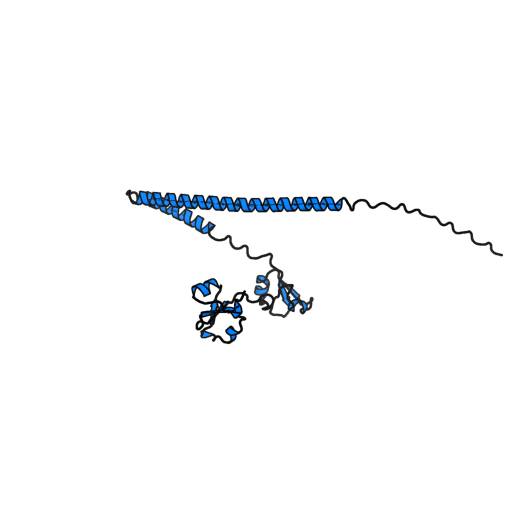98 -12.729 1.00 90.69 200 GLU A C 1
ATOM 1567 O O . GLU A 1 200 ? 0.745 0.486 -13.942 1.00 90.69 200 GLU A O 1
ATOM 1572 N N . LYS A 1 201 ? 2.118 0.173 -12.190 1.00 92.75 201 LYS A N 1
ATOM 1573 C CA . LYS A 1 201 ? 3.351 0.103 -12.975 1.00 92.75 201 LYS A CA 1
ATOM 1574 C C . LYS A 1 201 ? 3.310 -1.045 -13.986 1.00 92.75 201 LYS A C 1
ATOM 1576 O O . LYS A 1 201 ? 3.595 -0.824 -15.152 1.00 92.75 201 LYS A O 1
ATOM 1581 N N . GLU A 1 202 ? 2.893 -2.232 -13.555 1.00 94.19 202 GLU A N 1
ATOM 1582 C CA . GLU A 1 202 ? 2.697 -3.409 -14.407 1.00 94.19 202 GLU A CA 1
ATOM 1583 C C . GLU A 1 202 ? 1.745 -3.097 -15.567 1.00 94.19 202 GLU A C 1
ATOM 1585 O O . GLU A 1 202 ? 2.021 -3.428 -16.718 1.00 94.19 202 GLU A O 1
ATOM 1590 N N . ALA A 1 203 ? 0.647 -2.399 -15.281 1.00 94.75 203 ALA A N 1
ATOM 1591 C CA . ALA A 1 203 ? -0.299 -2.009 -16.310 1.00 94.75 203 ALA A CA 1
ATOM 1592 C C . ALA A 1 203 ? 0.278 -0.969 -17.287 1.00 94.75 203 ALA A C 1
ATOM 1594 O O . ALA A 1 203 ? 0.045 -1.074 -18.494 1.00 94.75 203 ALA A O 1
ATOM 1595 N N . PHE A 1 204 ? 1.050 0.007 -16.798 1.00 94.94 204 PHE A N 1
ATOM 1596 C CA . PHE A 1 204 ? 1.733 0.991 -17.646 1.00 94.94 204 PHE A CA 1
ATOM 1597 C C . PHE A 1 204 ? 2.810 0.355 -18.525 1.00 94.94 204 PHE A C 1
ATOM 1599 O O . PHE A 1 204 ? 2.898 0.690 -19.707 1.00 94.94 204 PHE A O 1
ATOM 1606 N N . ASP A 1 205 ? 3.569 -0.602 -17.990 1.00 96.56 205 ASP A N 1
ATOM 1607 C CA . ASP A 1 205 ? 4.575 -1.363 -18.738 1.00 96.56 205 ASP A CA 1
ATOM 1608 C C . ASP A 1 205 ? 3.923 -2.188 -19.869 1.00 96.56 205 ASP A C 1
ATOM 1610 O O . ASP A 1 205 ? 4.516 -2.381 -20.931 1.00 96.56 205 ASP A O 1
ATOM 1614 N N . LEU A 1 206 ? 2.664 -2.605 -19.685 1.00 96.44 206 LEU A N 1
ATOM 1615 C CA . LEU A 1 206 ? 1.836 -3.266 -20.703 1.00 96.44 206 LEU A CA 1
ATOM 1616 C C . LEU A 1 206 ? 1.103 -2.289 -21.643 1.00 96.44 206 LEU A C 1
ATOM 1618 O O . LEU A 1 206 ? 0.341 -2.723 -22.509 1.00 96.44 206 LEU A O 1
ATOM 1622 N N . GLY A 1 207 ? 1.323 -0.980 -21.495 1.00 97.25 207 GLY A N 1
ATOM 1623 C CA . GLY A 1 207 ? 0.764 0.058 -22.362 1.00 97.25 207 GLY A CA 1
ATOM 1624 C C . GLY A 1 207 ? -0.677 0.462 -22.043 1.00 97.25 207 GLY A C 1
ATOM 1625 O O . GLY A 1 207 ? -1.335 1.085 -22.879 1.00 97.25 207 GLY A O 1
ATOM 1626 N N . PHE A 1 208 ? -1.191 0.129 -20.858 1.00 97.38 208 PHE A N 1
ATOM 1627 C CA . PHE A 1 208 ? -2.508 0.590 -20.430 1.00 97.38 208 PHE A CA 1
ATOM 1628 C C . PHE A 1 208 ? -2.440 2.044 -19.956 1.00 97.38 208 PHE A C 1
ATOM 1630 O O . PHE A 1 208 ? -1.453 2.491 -19.391 1.00 97.38 208 PHE A O 1
ATOM 1637 N N . SER A 1 209 ? -3.515 2.796 -20.165 1.00 95.94 209 SER A N 1
ATOM 1638 C CA . SER A 1 209 ? -3.654 4.194 -19.752 1.00 95.94 209 SER A CA 1
ATOM 1639 C C . SER A 1 209 ? -4.640 4.323 -18.588 1.00 95.94 209 SER A C 1
ATOM 1641 O O . SER A 1 209 ? -5.586 3.537 -18.495 1.00 95.94 209 SER A O 1
ATOM 1643 N N . PRO A 1 210 ? -4.476 5.300 -17.683 1.00 94.88 210 PRO A N 1
ATOM 1644 C CA . PRO A 1 210 ? -5.381 5.434 -16.554 1.00 94.88 210 PRO A CA 1
ATOM 1645 C C . PRO A 1 210 ? -6.762 5.883 -17.033 1.00 94.88 210 PRO A C 1
ATOM 1647 O O . PRO A 1 210 ? -6.907 6.785 -17.868 1.00 94.88 210 PRO A O 1
ATOM 1650 N N . CYS A 1 211 ? -7.815 5.247 -16.523 1.00 94.00 211 CYS A N 1
ATOM 1651 C CA . CYS A 1 211 ? -9.162 5.709 -16.797 1.00 94.00 211 CYS A CA 1
ATOM 1652 C C . CYS A 1 211 ? -9.367 7.071 -16.140 1.00 94.00 211 CYS A C 1
ATOM 1654 O O . CYS A 1 211 ? -9.305 7.193 -14.920 1.00 94.00 211 CYS A O 1
ATOM 1656 N N . LYS A 1 212 ? -9.718 8.062 -16.964 1.00 93.25 212 LYS A N 1
ATOM 1657 C CA . LYS A 1 212 ? -10.068 9.418 -16.532 1.00 93.25 212 LYS A CA 1
ATOM 1658 C C . LYS A 1 212 ? -10.995 9.401 -15.311 1.00 93.25 212 LYS A C 1
ATOM 1660 O O . LYS A 1 212 ? -10.659 9.953 -14.281 1.00 93.25 212 LYS A O 1
ATOM 1665 N N . LEU A 1 213 ? -12.100 8.657 -15.360 1.00 89.06 213 LEU A N 1
ATOM 1666 C CA . LEU A 1 213 ? -13.067 8.616 -14.255 1.00 89.06 213 LEU A CA 1
ATOM 1667 C C . LEU A 1 213 ? -12.528 8.004 -12.956 1.00 89.06 213 LEU A C 1
ATOM 1669 O O . LEU A 1 213 ? -13.008 8.369 -11.889 1.00 89.06 213 LEU A O 1
ATOM 1673 N N . CYS A 1 214 ? -11.597 7.051 -13.035 1.00 85.56 214 CYS A N 1
ATOM 1674 C CA . CYS A 1 214 ? -11.133 6.325 -11.853 1.00 85.56 214 CYS A CA 1
ATOM 1675 C C . CYS A 1 214 ? -9.805 6.884 -11.286 1.00 85.56 214 CYS A C 1
ATOM 1677 O O . CYS A 1 214 ? -9.415 6.468 -10.198 1.00 85.56 214 CYS A O 1
ATOM 1679 N N . MET A 1 215 ? -9.116 7.784 -12.004 1.00 78.62 215 MET A N 1
ATOM 1680 C CA . MET A 1 215 ? -7.801 8.344 -11.637 1.00 78.62 215 MET A CA 1
ATOM 1681 C C . MET A 1 215 ? -7.673 9.850 -11.934 1.00 78.62 215 MET A C 1
ATOM 1683 O O . MET A 1 215 ? -6.611 10.329 -12.323 1.00 78.62 215 MET A O 1
ATOM 1687 N N . HIS A 1 216 ? -8.761 10.608 -11.778 1.00 62.62 216 HIS A N 1
ATOM 1688 C CA . HIS A 1 216 ? -8.663 12.061 -11.633 1.00 62.62 216 HIS A CA 1
ATOM 1689 C C . HIS A 1 216 ? -8.281 12.374 -10.182 1.00 62.62 216 HIS A C 1
ATOM 1691 O O . HIS A 1 216 ? -9.147 12.355 -9.308 1.00 62.62 216 HIS A O 1
ATOM 1697 N N . GLU A 1 217 ? -6.994 12.618 -9.945 1.00 48.22 217 GLU A N 1
ATOM 1698 C CA . GLU A 1 217 ? -6.543 13.484 -8.847 1.00 48.22 217 GLU A CA 1
ATOM 1699 C C . GLU A 1 217 ? -6.547 14.946 -9.307 1.00 48.22 217 GLU A C 1
ATOM 1701 O O . GLU A 1 217 ? -6.206 15.198 -10.491 1.00 48.22 217 GLU A O 1
#

pLDDT: mean 82.35, std 14.1, range [43.66, 97.38]

Sequence (217 aa):
MMPPPPPAVMFRRTVQKEEAPDELLLQDVESHLDRSVQSAIRREKLLMISQDLRASIALTEMKQERFRLMDEASKTRQKDSPAHYKTLLNEIFSILDILEALSMPPPKKDSDPAQPTIASLGGSRFHCPDCVVVERIPKEKRMSFSTEKEAVEAGYSPCSVCFPSSSSLVGSRDHAKIHRDSCIAVKHINNENLLSFSNEKEAFDLGFSPCKLCMHE

Radius of gyration: 35.67 Å; chains: 1; bounding box: 94×51×112 Å

Secondary structure (DSSP, 8-state):
-PPPPPPP--------------SHHHHHHHHHHHHHHHHHHHHHHHHHHHHHHHHHHHHHHHHHHHHHHHHHHHHHTTTT-HHHHHHHHHHHHHHHHHHHHHHSPPP---SSS---EEEETT-SEEE-TT-HHHHHS-GGGEEEESSHHHHHHTTPEEPTTTS--TT-EEEETTTTEEEETT-GGGGGS-GGGEEEESSHHHHHHTT-EE-GGG---